Protein 2QRU (pdb70)

Foldseek 3Di:
DQDFDKDAFPVGKIKTKHAAPDPPAEAEEEEEDQLQAAFLVLQDPLNCCLQRVLRYIYISIWFWGWLQPAQVRRLVVVLVVVVRCCVPPNVLGAYEYEYAACGQLNLSSQLVCVVVVRAHQEYEAQNYFFADLCLVDQFCDDPDADDPVQCVPPDRHHIDRHHHVRSRNSVVVNCSVVVNSCVRNVADPVSPRVVSGDDLVSLCPHHEYEFEFECPERPHHCVRSVCNQPSNPPGHYDYFYDDYGRCSVPCVPPSNVVVSVVVSVVSNVD

B-factor: mean 30.62, std 8.71, range [18.29, 69.08]

InterPro domains:
  IPR013094 Alpha/beta hydrolase fold-3 [PF07859] (28-163)
  IPR029058 Alpha/Beta hydrolase fold [G3DSA:3.40.50.1820] (1-272)
  IPR029058 Alpha/Beta hydrolase fold [SSF53474] (14-269)
  IPR050300 GDXG lipolytic enzyme [PTHR48081] (24-229)

CATH classification: 3.40.50.1820

Nearest PDB structures (foldseek):
  2qru-assembly1_A  TM=1.004E+00  e=3.811E-63  Enterococcus faecalis V583
  3h04-assembly1_A  TM=8.653E-01  e=4.410E-20  Staphylococcus aureus subsp. aureus Mu50
  3v9a-assembly1_A  TM=7.383E-01  e=6.924E-12  uncultured bacterium
  3h1a-assembly1_A  TM=6.951E-01  e=3.654E-11  uncultured bacterium
  8ckp-assembly1_H  TM=5.718E-01  e=1.018E-08  Haloferax mediterranei

Secondary structure (DSSP, 8-state):
--S-EEEE-TTS-EEEEE--SSSS-EEEEEE--------GGG--HHHHHHHHTTTEEEEEE----TTTS-HHHHHHHHHHHHHHHIIIIITT--EEEEEETHHHH--HHHHHHHHTT---S-EEEES--S-SGGGGS---S-SSPPPSGGGTTS--SS--S--TT-TTHHHHHHHHHTT-HHHHHT--TTS--GGG---HHHHHTSPPEEEEEETT-SSS-THHHHHHHHHSTT-EEEEE-S--S-GGGGTTSHHHHHHHHHHHHHHHT-

Solvent-accessible surface area: 12214 Å² total

Structure (mmCIF, N/CA/C/O backbone):
data_2QRU
#
_entry.id   2QRU
#
_cell.length_a   99.352
_cell.length_b   50.413
_cell.length_c   64.683
_cell.angle_alpha   90.000
_cell.angle_beta   110.270
_cell.angle_gamma   90.000
#
_symmetry.space_group_name_H-M   'C 1 2 1'
#
loop_
_entity.id
_entity.type
_entity.pdbx_description
1 polymer 'Uncharacterized protein'
2 non-polymer 'PHOSPHATE ION'
3 non-polymer 1,2-ETHANEDIOL
4 water water
#
loop_
_atom_site.group_PDB
_atom_site.id
_atom_site.type_symbol
_atom_site.label_atom_id
_atom_site.label_alt_id
_atom_site.label_comp_id
_atom_site.label_asym_id
_atom_site.label_entity_id
_atom_site.label_seq_id
_atom_site.pdbx_PDB_ins_code
_atom_site.Cartn_x
_atom_site.Cartn_y
_atom_site.Cartn_z
_atom_site.occupancy
_atom_site.B_iso_or_equiv
_atom_site.auth_seq_id
_atom_site.auth_comp_id
_atom_site.auth_asym_id
_atom_site.auth_atom_id
_atom_site.pdbx_PDB_model_num
ATOM 1 N N . ALA A 1 3 ? 9.941 -5.552 17.779 1.00 40.02 1 ALA A N 1
ATOM 2 C CA . ALA A 1 3 ? 9.167 -5.583 16.491 1.00 39.96 1 ALA A CA 1
ATOM 3 C C . ALA A 1 3 ? 9.289 -4.267 15.710 1.00 39.68 1 ALA A C 1
ATOM 4 O O . ALA A 1 3 ? 9.224 -3.179 16.299 1.00 40.40 1 ALA A O 1
ATOM 6 N N . HIS A 1 4 ? 9.473 -4.365 14.394 1.00 37.89 2 HIS A N 1
ATOM 7 C CA . HIS A 1 4 ? 9.662 -3.183 13.543 1.00 36.54 2 HIS A CA 1
ATOM 8 C C . HIS A 1 4 ? 8.310 -2.645 13.090 1.00 35.16 2 HIS A C 1
ATOM 9 O O . HIS A 1 4 ? 7.922 -2.795 11.914 1.00 35.56 2 HIS A O 1
ATOM 16 N N . LEU A 1 5 ? 7.576 -2.071 14.037 1.00 32.21 3 LEU A N 1
ATOM 17 C CA . LEU A 1 5 ? 6.336 -1.384 13.738 1.00 30.32 3 LEU A CA 1
ATOM 18 C C . LEU A 1 5 ? 6.431 0.037 14.279 1.00 28.94 3 LEU A C 1
ATOM 19 O O . LEU A 1 5 ? 7.057 0.271 15.315 1.00 28.04 3 LEU A O 1
ATOM 24 N N . LYS A 1 6 ? 5.806 0.965 13.562 1.00 27.56 4 LYS A N 1
ATOM 25 C CA . LYS A 1 6 ? 5.670 2.358 14.007 1.00 26.80 4 LYS A CA 1
ATOM 26 C C . LYS A 1 6 ? 5.049 2.314 15.405 1.00 25.87 4 LYS A C 1
ATOM 27 O O . LYS A 1 6 ? 4.081 1.570 15.651 1.00 25.32 4 LYS A O 1
ATOM 33 N N . ASN A 1 7 ? 5.625 3.065 16.332 1.00 25.82 5 ASN A N 1
ATOM 34 C CA . ASN A 1 7 ? 5.156 3.034 17.714 1.00 25.34 5 ASN A CA 1
ATOM 35 C C . ASN A 1 7 ? 5.602 4.275 18.457 1.00 25.33 5 ASN A C 1
ATOM 36 O O . ASN A 1 7 ? 6.625 4.875 18.107 1.00 24.36 5 ASN A O 1
ATOM 41 N N . ASN A 1 8 ? 4.827 4.640 19.477 1.00 25.50 6 ASN A N 1
ATOM 42 C CA . ASN A 1 8 ? 5.130 5.811 20.300 1.00 25.99 6 ASN A CA 1
ATOM 43 C C . ASN A 1 8 ? 5.719 5.352 21.620 1.00 26.53 6 ASN A C 1
ATOM 44 O O . ASN A 1 8 ? 5.282 4.335 22.201 1.00 26.78 6 ASN A O 1
ATOM 49 N N . GLN A 1 9 ? 6.672 6.129 22.119 1.00 26.84 7 GLN A N 1
ATOM 50 C CA . GLN A 1 9 ? 7.287 5.885 23.415 1.00 27.08 7 GLN A CA 1
ATOM 51 C C . GLN A 1 9 ? 7.305 7.212 24.185 1.00 26.79 7 GLN A C 1
ATOM 52 O O . GLN A 1 9 ? 7.504 8.270 23.596 1.00 25.79 7 GLN A O 1
ATOM 58 N N . THR A 1 10 ? 7.093 7.145 25.493 1.00 26.25 8 THR A N 1
ATOM 59 C CA . THR A 1 10 ? 7.214 8.348 26.323 1.00 26.63 8 THR A CA 1
ATOM 60 C C . THR A 1 10 ? 8.500 8.281 27.126 1.00 26.04 8 THR A C 1
ATOM 61 O O . THR A 1 10 ? 8.795 7.266 27.782 1.00 26.31 8 THR A O 1
ATOM 65 N N . LEU A 1 11 ? 9.225 9.392 27.118 1.00 25.59 9 LEU A N 1
ATOM 66 C CA . LEU A 1 11 ? 10.481 9.505 27.815 1.00 25.45 9 LEU A CA 1
ATOM 67 C C . LEU A 1 11 ? 10.217 10.047 29.223 1.00 26.75 9 LEU A C 1
ATOM 68 O O . LEU A 1 11 ? 9.135 10.583 29.499 1.00 26.79 9 LEU A O 1
ATOM 73 N N . ALA A 1 12 ? 11.218 9.914 30.086 1.00 27.09 10 ALA A N 1
ATOM 74 C CA . ALA A 1 12 ? 11.113 10.274 31.509 1.00 27.84 10 ALA A CA 1
ATOM 75 C C . ALA A 1 12 ? 10.539 11.665 31.817 1.00 28.20 10 ALA A C 1
ATOM 76 O O . ALA A 1 12 ? 9.857 11.845 32.827 1.00 28.60 10 ALA A O 1
ATOM 78 N N . ASN A 1 13 ? 10.826 12.647 30.965 1.00 27.64 11 ASN A N 1
ATOM 79 C CA . ASN A 1 13 ? 10.389 14.024 31.209 1.00 27.44 11 ASN A CA 1
ATOM 80 C C . ASN A 1 13 ? 9.000 14.334 30.636 1.00 27.59 11 ASN A C 1
ATOM 81 O O . ASN A 1 13 ? 8.534 15.473 30.725 1.00 28.50 11 ASN A O 1
ATOM 86 N N . GLY A 1 14 ? 8.337 13.320 30.070 1.00 28.46 12 GLY A N 1
ATOM 87 C CA . GLY A 1 14 ? 6.993 13.505 29.519 1.00 28.49 12 GLY A CA 1
ATOM 88 C C . GLY A 1 14 ? 6.921 13.703 28.012 1.00 29.01 12 GLY A C 1
ATOM 89 O O . GLY A 1 14 ? 5.829 13.609 27.431 1.00 29.77 12 GLY A O 1
ATOM 90 N N . ALA A 1 15 ? 8.065 13.979 27.371 1.00 27.29 13 ALA A N 1
ATOM 91 C CA . ALA A 1 15 ? 8.128 14.030 25.921 1.00 26.98 13 ALA A CA 1
ATOM 92 C C . ALA A 1 15 ? 7.848 12.658 25.320 1.00 26.24 13 ALA A C 1
ATOM 93 O O . ALA A 1 15 ? 8.291 11.645 25.847 1.00 26.88 13 ALA A O 1
ATOM 95 N N . THR A 1 16 ? 7.123 12.644 24.214 1.00 25.84 14 THR A N 1
ATOM 96 C CA . THR A 1 16 ? 6.933 11.402 23.488 1.00 25.20 14 THR A CA 1
ATOM 97 C C . THR A 1 16 ? 7.625 11.500 22.135 1.00 25.27 14 THR A C 1
ATOM 98 O O . THR A 1 16 ? 7.861 12.597 21.613 1.00 24.68 14 THR A O 1
ATOM 102 N N . VAL A 1 17 ? 7.936 10.328 21.590 1.00 24.50 15 VAL A N 1
ATOM 103 C CA . VAL A 1 17 ? 8.588 10.190 20.290 1.00 24.29 15 VAL A CA 1
ATOM 104 C C . VAL A 1 17 ? 7.791 9.149 19.502 1.00 23.92 15 VAL A C 1
ATOM 105 O O . VAL A 1 17 ? 7.343 8.147 20.080 1.00 24.00 15 VAL A O 1
ATOM 109 N N . THR A 1 18 ? 7.556 9.423 18.219 1.00 24.16 16 THR A N 1
ATOM 110 C CA . THR A 1 18 ? 6.992 8.429 17.296 1.00 24.47 16 THR A CA 1
ATOM 111 C C . THR A 1 18 ? 8.170 7.815 16.539 1.00 24.93 16 THR A C 1
ATOM 112 O O . THR A 1 18 ? 8.960 8.544 15.910 1.00 24.78 16 THR A O 1
ATOM 116 N N . ILE A 1 19 ? 8.305 6.495 16.667 1.00 24.37 17 ILE A N 1
ATOM 117 C CA . ILE A 1 19 ? 9.429 5.741 16.074 1.00 25.20 17 ILE A CA 1
ATOM 118 C C . ILE A 1 19 ? 8.964 5.042 14.793 1.00 25.17 17 ILE A C 1
ATOM 119 O O . ILE A 1 19 ? 7.943 4.344 14.792 1.00 24.17 17 ILE A O 1
ATOM 124 N N . TYR A 1 20 ? 9.703 5.235 13.701 1.00 25.04 18 TYR A N 1
ATOM 125 C CA . TYR A 1 20 ? 9.431 4.527 12.455 1.00 25.87 18 TYR A CA 1
ATOM 126 C C . TYR A 1 20 ? 10.676 3.694 12.134 1.00 26.28 18 TYR A C 1
ATOM 127 O O . TYR A 1 20 ? 11.634 4.207 11.576 1.00 25.46 18 TYR A O 1
ATOM 136 N N . PRO A 1 21 ? 10.692 2.408 12.531 1.00 27.79 19 PRO A N 1
ATOM 137 C CA . PRO A 1 21 ? 11.875 1.565 12.322 1.00 28.90 19 PRO A CA 1
ATOM 138 C C . PRO A 1 21 ? 12.189 1.245 10.847 1.00 30.14 19 PRO A C 1
ATOM 139 O O . PRO A 1 21 ? 11.297 1.219 9.990 1.00 29.34 19 PRO A O 1
ATOM 143 N N . THR A 1 22 ? 13.466 1.012 10.571 1.00 31.51 20 THR A N 1
ATOM 144 C CA . THR A 1 22 ? 13.872 0.441 9.283 1.00 34.05 20 THR A CA 1
ATOM 145 C C . THR A 1 22 ? 13.623 -1.073 9.303 1.00 35.69 20 THR A C 1
ATOM 146 O O . THR A 1 22 ? 13.232 -1.630 10.339 1.00 36.06 20 THR A O 1
ATOM 150 N N . THR A 1 23 ? 13.855 -1.733 8.167 1.00 37.74 21 THR A N 1
ATOM 151 C CA . THR A 1 23 ? 13.603 -3.177 8.039 1.00 40.09 21 THR A CA 1
ATOM 152 C C . THR A 1 23 ? 14.707 -4.027 8.674 1.00 41.32 21 THR A C 1
ATOM 153 O O . THR A 1 23 ? 14.514 -5.221 8.948 1.00 42.04 21 THR A O 1
ATOM 157 N N . THR A 1 24 ? 15.861 -3.406 8.901 1.00 43.06 22 THR A N 1
ATOM 158 C CA . THR A 1 24 ? 17.072 -4.116 9.310 1.00 44.77 22 THR A CA 1
ATOM 159 C C . THR A 1 24 ? 17.671 -3.597 10.615 1.00 45.39 22 THR A C 1
ATOM 160 O O . THR A 1 24 ? 17.407 -2.462 11.026 1.00 45.74 22 THR A O 1
ATOM 164 N N . GLU A 1 25 ? 18.471 -4.455 11.252 1.00 45.96 23 GLU A N 1
ATOM 165 C CA . GLU A 1 25 ? 19.362 -4.078 12.356 1.00 46.73 23 GLU A CA 1
ATOM 166 C C . GLU A 1 25 ? 20.799 -4.570 12.044 1.00 46.61 23 GLU A C 1
ATOM 167 O O . GLU A 1 25 ? 20.966 -5.628 11.418 1.00 46.82 23 GLU A O 1
ATOM 173 N N . PRO A 1 26 ? 21.840 -3.809 12.460 1.00 46.30 24 PRO A N 1
ATOM 174 C CA . PRO A 1 26 ? 21.810 -2.507 13.153 1.00 45.63 24 PRO A CA 1
ATOM 175 C C . PRO A 1 26 ? 21.191 -1.381 12.317 1.00 44.57 24 PRO A C 1
ATOM 176 O O . PRO A 1 26 ? 21.093 -1.476 11.087 1.00 45.04 24 PRO A O 1
ATOM 180 N N . THR A 1 27 ? 20.796 -0.311 12.989 1.00 42.76 25 THR A N 1
ATOM 181 C CA . THR A 1 27 ? 20.202 0.811 12.296 1.00 40.54 25 THR A CA 1
ATOM 182 C C . THR A 1 27 ? 20.922 2.106 12.683 1.00 38.61 25 THR A C 1
ATOM 183 O O . THR A 1 27 ? 21.655 2.152 13.674 1.00 39.09 25 THR A O 1
ATOM 187 N N . ASN A 1 28 ? 20.752 3.123 11.851 1.00 35.56 26 ASN A N 1
ATOM 188 C CA . ASN A 1 28 ? 21.159 4.493 12.155 1.00 32.53 26 ASN A CA 1
ATOM 189 C C . ASN A 1 28 ? 19.869 5.258 12.432 1.00 29.43 26 ASN A C 1
ATOM 190 O O . ASN A 1 28 ? 18.798 4.718 12.222 1.00 28.36 26 ASN A O 1
ATOM 195 N N . TYR A 1 29 ? 19.955 6.507 12.901 1.00 26.83 27 TYR A N 1
ATOM 196 C CA . TYR A 1 29 ? 18.755 7.230 13.283 1.00 25.46 27 TYR A CA 1
ATOM 197 C C . TYR A 1 29 ? 18.720 8.636 12.709 1.00 25.17 27 TYR A C 1
ATOM 198 O O . TYR A 1 29 ? 19.768 9.240 12.483 1.00 24.88 27 TYR A O 1
ATOM 207 N N . VAL A 1 30 ? 17.515 9.147 12.509 1.00 23.84 28 VAL A N 1
ATOM 208 C CA . VAL A 1 30 ? 17.322 10.590 12.276 1.00 24.61 28 VAL A CA 1
ATOM 209 C C . VAL A 1 30 ? 16.257 11.092 13.203 1.00 24.05 28 VAL A C 1
ATOM 210 O O . VAL A 1 30 ? 15.159 10.499 13.269 1.00 24.04 28 VAL A O 1
ATOM 214 N N . VAL A 1 31 ? 16.574 12.177 13.914 1.00 23.14 29 VAL A N 1
ATOM 215 C CA . VAL A 1 31 ? 15.587 12.774 14.820 1.00 24.17 29 VAL A CA 1
ATOM 216 C C . VAL A 1 31 ? 14.902 13.896 14.048 1.00 24.98 29 VAL A C 1
ATOM 217 O O . VAL A 1 31 ? 15.581 14.793 13.525 1.00 25.76 29 VAL A O 1
ATOM 221 N N . TYR A 1 32 ? 13.570 13.833 13.952 1.00 23.45 30 TYR A N 1
ATOM 222 C CA . TYR A 1 32 ? 12.803 14.805 13.194 1.00 24.20 30 TYR A CA 1
ATOM 223 C C . TYR A 1 32 ? 12.095 15.793 14.132 1.00 24.27 30 TYR A C 1
ATOM 224 O O . TYR A 1 32 ? 11.362 15.361 15.044 1.00 24.27 30 TYR A O 1
ATOM 233 N N . LEU A 1 33 ? 12.289 17.088 13.869 1.00 24.56 31 LEU A N 1
ATOM 234 C CA . LEU A 1 33 ? 11.657 18.191 14.636 1.00 24.65 31 LEU A CA 1
ATOM 235 C C . LEU A 1 33 ? 10.643 18.934 13.776 1.00 24.13 31 LEU A C 1
ATOM 236 O O . LEU A 1 33 ? 11.017 19.572 12.765 1.00 24.56 31 LEU A O 1
ATOM 241 N N . HIS A 1 34 ? 9.383 18.901 14.207 1.00 24.34 32 HIS A N 1
ATOM 242 C CA . HIS A 1 34 ? 8.252 19.357 13.388 1.00 24.89 32 HIS A CA 1
ATOM 243 C C . HIS A 1 34 ? 8.152 20.903 13.264 1.00 24.80 32 HIS A C 1
ATOM 244 O O . HIS A 1 34 ? 8.903 21.649 13.909 1.00 25.53 32 HIS A O 1
ATOM 251 N N . GLY A 1 35 ? 7.227 21.373 12.421 1.00 25.03 33 GLY A N 1
ATOM 252 C CA . GLY A 1 35 ? 7.012 22.804 12.215 1.00 24.86 33 GLY A CA 1
ATOM 253 C C . GLY A 1 35 ? 5.936 23.379 13.138 1.00 26.27 33 GLY A C 1
ATOM 254 O O . GLY A 1 35 ? 5.403 22.662 14.001 1.00 27.32 33 GLY A O 1
ATOM 255 N N . GLY A 1 36 ? 5.601 24.657 12.928 1.00 25.27 34 GLY A N 1
ATOM 256 C CA . GLY A 1 36 ? 4.518 25.305 13.662 1.00 24.14 34 GLY A CA 1
ATOM 257 C C . GLY A 1 36 ? 4.936 26.522 14.476 1.00 24.36 34 GLY A C 1
ATOM 258 O O . GLY A 1 36 ? 4.224 26.906 15.417 1.00 24.98 34 GLY A O 1
ATOM 259 N N . GLY A 1 37 ? 6.071 27.131 14.130 1.00 24.14 35 GLY A N 1
ATOM 260 C CA . GLY A 1 37 ? 6.459 28.403 14.772 1.00 23.87 35 GLY A CA 1
ATOM 261 C C . GLY A 1 37 ? 6.778 28.364 16.264 1.00 24.20 35 GLY A C 1
ATOM 262 O O . GLY A 1 37 ? 6.838 29.418 16.900 1.00 24.59 35 GLY A O 1
ATOM 271 N N . ILE A 1 39 ? 4.795 27.483 18.367 1.00 24.58 37 ILE A N 1
ATOM 272 C CA . ILE A 1 39 ? 3.507 27.764 19.017 1.00 24.42 37 ILE A CA 1
ATOM 273 C C . ILE A 1 39 ? 2.448 26.673 18.765 1.00 24.63 37 ILE A C 1
ATOM 274 O O . ILE A 1 39 ? 1.590 26.413 19.634 1.00 24.85 37 ILE A O 1
ATOM 279 N N . TYR A 1 40 ? 2.455 26.063 17.575 1.00 24.30 38 TYR A N 1
ATOM 280 C CA . TYR A 1 40 ? 1.508 24.991 17.283 1.00 25.18 38 TYR A CA 1
ATOM 281 C C . TYR A 1 40 ? 2.193 23.781 16.637 1.00 25.23 38 TYR A C 1
ATOM 282 O O . TYR A 1 40 ? 3.398 23.784 16.434 1.00 23.86 38 TYR A O 1
ATOM 291 N N . GLY A 1 41 ? 1.409 22.739 16.371 1.00 25.59 39 GLY A N 1
ATOM 292 C CA . GLY A 1 41 ? 1.880 21.644 15.521 1.00 25.53 39 GLY A CA 1
ATOM 293 C C . GLY A 1 41 ? 2.259 20.390 16.273 1.00 25.65 39 GLY A C 1
ATOM 294 O O . GLY A 1 41 ? 2.101 20.306 17.503 1.00 25.39 39 GLY A O 1
ATOM 295 N N . THR A 1 42 ? 2.791 19.420 15.525 1.00 24.35 40 THR A N 1
ATOM 296 C CA . THR A 1 42 ? 2.874 18.067 16.001 1.00 24.76 40 THR 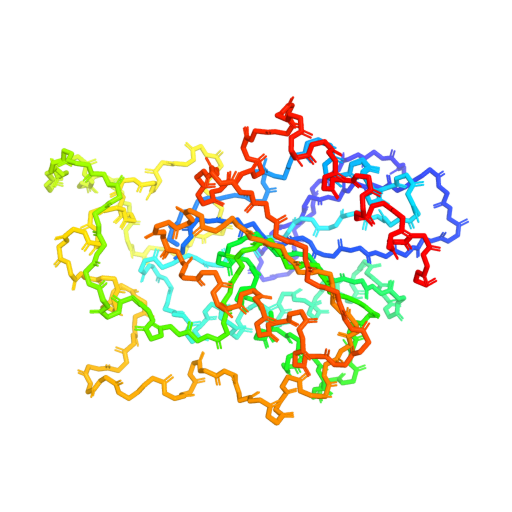A CA 1
ATOM 297 C C . THR A 1 42 ? 3.933 17.283 15.241 1.00 24.42 40 THR A C 1
ATOM 298 O O . THR A 1 42 ? 4.108 17.485 14.040 1.00 25.01 40 THR A O 1
ATOM 302 N N . LYS A 1 43 ? 4.644 16.415 15.959 1.00 25.58 41 LYS A N 1
ATOM 303 C CA . LYS A 1 43 ? 5.528 15.387 15.365 1.00 25.41 41 LYS A CA 1
ATOM 304 C C . LYS A 1 43 ? 4.814 14.587 14.285 1.00 26.09 41 LYS A C 1
ATOM 305 O O . LYS A 1 43 ? 5.449 14.028 13.396 1.00 25.54 41 LYS A O 1
ATOM 311 N N . SER A 1 44 ? 3.484 14.502 14.390 1.00 25.11 42 SER A N 1
ATOM 312 C CA . SER A 1 44 ? 2.651 13.860 13.374 1.00 26.05 42 SER A CA 1
ATOM 313 C C . SER A 1 44 ? 2.571 14.577 12.010 1.00 26.03 42 SER A C 1
ATOM 314 O O . SER A 1 44 ? 1.983 14.019 11.088 1.00 27.00 42 SER A O 1
ATOM 317 N N . ASP A 1 45 ? 3.164 15.778 11.862 1.00 25.24 43 ASP A N 1
ATOM 318 C CA . ASP A 1 45 ? 3.127 16.483 10.567 1.00 25.29 43 ASP A CA 1
ATOM 319 C C . ASP A 1 45 ? 4.114 15.884 9.567 1.00 25.56 43 ASP A C 1
ATOM 320 O O . ASP A 1 45 ? 4.165 16.312 8.418 1.00 26.16 43 ASP A O 1
ATOM 325 N N . LEU A 1 46 ? 4.900 14.905 10.014 1.00 25.96 44 LEU A N 1
ATOM 326 C CA . LEU A 1 46 ? 5.971 14.344 9.178 1.00 25.30 44 LEU A CA 1
ATOM 327 C C . LEU A 1 46 ? 5.349 13.697 7.936 1.00 25.78 44 LEU A C 1
ATOM 328 O O . LEU A 1 46 ? 4.551 12.748 8.053 1.00 25.48 44 LEU A O 1
ATOM 333 N N . PRO A 1 47 ? 5.651 14.238 6.736 1.00 25.90 45 PRO A N 1
ATOM 334 C CA . PRO A 1 47 ? 5.095 13.609 5.532 1.00 25.44 45 PRO A CA 1
ATOM 335 C C . PRO A 1 47 ? 5.585 12.174 5.302 1.00 25.35 45 PRO A C 1
ATOM 336 O O . PRO A 1 47 ? 6.776 11.872 5.535 1.00 25.22 45 PRO A O 1
ATOM 340 N N . GLU A 1 48 ? 4.651 11.331 4.841 1.00 25.46 46 GLU A N 1
ATOM 341 C CA . GLU A 1 48 ? 4.941 9.941 4.524 1.00 25.43 46 GLU A CA 1
ATOM 342 C C . GLU A 1 48 ? 6.192 9.859 3.626 1.00 25.41 46 GLU A C 1
ATOM 343 O O . GLU A 1 48 ? 7.078 9.004 3.831 1.00 25.51 46 GLU A O 1
ATOM 349 N N . GLU A 1 49 ? 6.272 10.750 2.641 1.00 25.10 47 GLU A N 1
ATOM 350 C CA . GLU A 1 49 ? 7.335 10.685 1.636 1.00 25.54 47 GLU A CA 1
ATOM 351 C C . GLU A 1 49 ? 8.694 11.001 2.247 1.00 25.00 47 GLU A C 1
ATOM 352 O O . GLU A 1 49 ? 9.729 10.411 1.838 1.00 26.14 47 GLU A O 1
ATOM 358 N N . LEU A 1 50 ? 8.705 11.938 3.203 1.00 24.77 48 LEU A N 1
ATOM 359 C CA . LEU A 1 50 ? 9.961 12.299 3.855 1.00 25.11 48 LEU A CA 1
ATOM 360 C C . LEU A 1 50 ? 10.379 11.186 4.813 1.00 26.47 48 LEU A C 1
ATOM 361 O O . LEU A 1 50 ? 11.557 10.788 4.869 1.00 25.56 48 LEU A O 1
ATOM 366 N N . LYS A 1 51 ? 9.407 10.657 5.560 1.00 25.97 49 LYS A N 1
ATOM 367 C CA . LYS A 1 51 ? 9.675 9.505 6.423 1.00 26.14 49 LYS A CA 1
ATOM 368 C C . LYS A 1 51 ? 10.309 8.360 5.591 1.00 26.09 49 LYS A C 1
ATOM 369 O O . LYS A 1 51 ? 11.326 7.772 5.983 1.00 26.49 49 LYS A O 1
ATOM 375 N N A GLU A 1 52 ? 9.759 8.101 4.413 0.50 25.69 50 GLU A N 1
ATOM 376 N N B GLU A 1 52 ? 9.643 8.002 4.496 0.50 25.82 50 GLU A N 1
ATOM 377 C CA A GLU A 1 52 ? 10.286 7.026 3.567 0.50 25.98 50 GLU A CA 1
ATOM 378 C CA B GLU A 1 52 ? 10.017 6.831 3.702 0.50 26.01 50 GLU A CA 1
ATOM 379 C C A GLU A 1 52 ? 11.689 7.319 3.032 0.50 25.92 50 GLU A C 1
ATOM 380 C C B GLU A 1 52 ? 11.408 7.032 3.142 0.50 25.98 50 GLU A C 1
ATOM 381 O O A GLU A 1 52 ? 12.539 6.414 2.957 0.50 25.70 50 GLU A O 1
ATOM 382 O O B GLU A 1 52 ? 12.204 6.094 2.984 0.50 26.80 50 GLU A O 1
ATOM 393 N N A LEU A 1 53 ? 11.963 8.581 2.701 0.60 25.70 51 LEU A N 1
ATOM 394 N N B LEU A 1 53 ? 11.707 8.291 2.832 0.40 25.57 51 LEU A N 1
ATOM 395 C CA A LEU A 1 53 ? 13.298 8.925 2.246 0.60 25.91 51 LEU A CA 1
ATOM 396 C CA B LEU A 1 53 ? 13.018 8.646 2.302 0.40 25.35 51 LEU A CA 1
ATOM 397 C C A LEU A 1 53 ? 14.327 8.525 3.319 0.60 25.48 51 LEU A C 1
ATOM 398 C C B LEU A 1 53 ? 14.119 8.278 3.316 0.40 24.93 51 LEU A C 1
ATOM 399 O O A LEU A 1 53 ? 15.430 8.056 3.013 0.60 26.26 51 LEU A O 1
ATOM 400 O O B LEU A 1 53 ? 15.079 7.602 2.952 0.40 24.88 51 LEU A O 1
ATOM 409 N N . PHE A 1 54 ? 13.961 8.673 4.586 1.00 24.00 52 PHE A N 1
ATOM 410 C CA . PHE A 1 54 ? 14.896 8.286 5.641 1.00 23.64 52 PHE A CA 1
ATOM 411 C C . PHE A 1 54 ? 14.931 6.771 5.869 1.00 23.38 52 PHE A C 1
ATOM 412 O O . PHE A 1 54 ? 16.010 6.178 5.869 1.00 23.41 52 PHE A O 1
ATOM 420 N N . THR A 1 55 ? 13.766 6.139 6.042 1.00 23.72 53 THR A N 1
ATOM 421 C CA . THR A 1 55 ? 13.787 4.721 6.389 1.00 23.74 53 THR A CA 1
ATOM 422 C C . THR A 1 55 ? 14.329 3.866 5.241 1.00 24.49 53 THR A C 1
ATOM 423 O O . THR A 1 55 ? 15.029 2.875 5.488 1.00 24.65 53 THR A O 1
ATOM 427 N N . SER A 1 56 ? 13.999 4.222 3.992 1.00 24.15 54 SER A N 1
ATOM 428 C CA . SER A 1 56 ? 14.502 3.470 2.831 1.00 25.25 54 SER A CA 1
ATOM 429 C C . SER A 1 56 ? 16.031 3.558 2.683 1.00 25.30 54 SER A C 1
ATOM 430 O O . SER A 1 56 ? 16.644 2.727 1.987 1.00 25.69 54 SER A O 1
ATOM 433 N N . ASN A 1 57 ? 16.620 4.579 3.311 1.00 25.00 55 ASN A N 1
ATOM 434 C CA . ASN A 1 57 ? 18.065 4.800 3.323 1.00 24.87 55 ASN A CA 1
ATOM 435 C C . ASN A 1 57 ? 18.735 4.328 4.611 1.00 25.87 55 ASN A C 1
ATOM 436 O O . ASN A 1 57 ? 19.911 4.612 4.868 1.00 25.30 55 ASN A O 1
ATOM 441 N N . GLY A 1 58 ? 17.978 3.577 5.414 1.00 25.25 56 GLY A N 1
ATOM 442 C CA . GLY A 1 58 ? 18.559 2.921 6.589 1.00 26.51 56 GLY A CA 1
ATOM 443 C C . GLY A 1 58 ? 18.543 3.741 7.860 1.00 26.03 56 GLY A C 1
ATOM 444 O O . GLY A 1 58 ? 19.253 3.411 8.806 1.00 26.57 56 GLY A O 1
ATOM 445 N N . TYR A 1 59 ? 17.716 4.786 7.905 1.00 25.09 57 TYR A N 1
ATOM 446 C CA . TYR A 1 59 ? 17.564 5.596 9.115 1.00 25.15 57 TYR A CA 1
ATOM 447 C C . TYR A 1 59 ? 16.195 5.373 9.755 1.00 25.25 57 TYR A C 1
ATOM 448 O O . TYR A 1 59 ? 15.170 5.667 9.157 1.00 25.70 57 TYR A O 1
ATOM 457 N N . THR A 1 60 ? 16.205 4.861 10.974 1.00 24.02 58 THR A N 1
ATOM 458 C CA . THR A 1 60 ? 15.021 4.837 11.820 1.00 23.76 58 THR A CA 1
ATOM 459 C C . THR A 1 60 ? 14.682 6.289 12.185 1.00 23.18 58 THR A C 1
ATOM 460 O O . THR A 1 60 ? 15.534 7.030 12.676 1.00 24.07 58 THR A O 1
ATOM 464 N N . VAL A 1 61 ? 13.429 6.688 11.946 1.00 23.27 59 VAL A N 1
ATOM 465 C CA . VAL A 1 61 ? 13.025 8.070 12.210 1.00 22.99 59 VAL A CA 1
ATOM 466 C C . 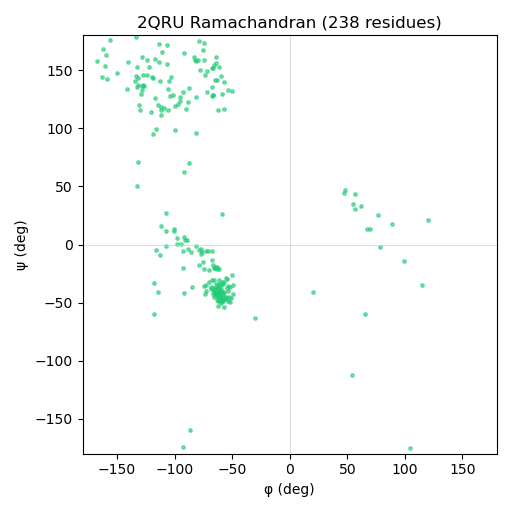VAL A 1 61 ? 12.446 8.183 13.616 1.00 23.92 59 VAL A C 1
ATOM 467 O O . VAL A 1 61 ? 11.588 7.389 14.014 1.00 23.18 59 VAL A O 1
ATOM 471 N N . LEU A 1 62 ? 12.937 9.179 14.345 1.00 24.23 60 LEU A N 1
ATOM 472 C CA . LEU A 1 62 ? 12.453 9.469 15.703 1.00 24.53 60 LEU A CA 1
ATOM 473 C C . LEU A 1 62 ? 11.822 10.860 15.651 1.00 24.77 60 LEU A C 1
ATOM 474 O O . LEU A 1 62 ? 12.535 11.856 15.661 1.00 25.02 60 LEU A O 1
ATOM 479 N N . ALA A 1 63 ? 10.494 10.916 15.546 1.00 24.55 61 ALA A N 1
ATOM 480 C CA . ALA A 1 63 ? 9.786 12.186 15.419 1.00 24.62 61 ALA A CA 1
ATOM 481 C C . ALA A 1 63 ? 9.444 12.662 16.827 1.00 25.38 61 ALA A C 1
ATOM 482 O O . ALA A 1 63 ? 8.702 11.986 17.537 1.00 24.98 61 ALA A O 1
ATOM 484 N N . LEU A 1 64 ? 9.994 13.803 17.234 1.00 24.80 62 LEU A N 1
ATOM 485 C CA . LEU A 1 64 ? 10.083 14.119 18.667 1.00 24.54 62 LEU A CA 1
ATOM 486 C C . LEU A 1 64 ? 9.205 15.304 19.107 1.00 24.82 62 LEU A C 1
ATOM 487 O O . LEU A 1 64 ? 9.106 16.315 18.398 1.00 24.59 62 LEU A O 1
ATOM 492 N N . ASP A 1 65 ? 8.593 15.185 20.293 1.00 23.47 63 ASP A N 1
ATOM 493 C CA . ASP A 1 65 ? 7.860 16.322 20.864 1.00 24.23 63 ASP A CA 1
ATOM 494 C C . ASP A 1 65 ? 8.816 17.405 21.340 1.00 24.17 63 ASP A C 1
ATOM 495 O O . ASP A 1 65 ? 9.901 17.105 21.848 1.00 24.89 63 ASP A O 1
ATOM 500 N N . TYR A 1 66 ? 8.365 18.658 21.272 1.00 22.97 64 TYR A N 1
ATOM 501 C CA . TYR A 1 66 ? 8.999 19.721 22.034 1.00 23.60 64 TYR A CA 1
ATOM 502 C C . TYR A 1 66 ? 7.948 20.682 22.615 1.00 23.85 64 TYR A C 1
ATOM 503 O O . TYR A 1 66 ? 6.801 20.743 22.133 1.00 24.63 64 TYR A O 1
ATOM 512 N N . LEU A 1 67 ? 8.317 21.386 23.675 1.00 24.40 65 LEU A N 1
ATOM 513 C CA . LEU A 1 67 ? 7.375 22.294 24.333 1.00 24.51 65 LEU A CA 1
ATOM 514 C C . LEU A 1 67 ? 7.016 23.481 23.428 1.00 25.18 65 LEU A C 1
ATOM 515 O O . LEU A 1 67 ? 7.839 23.907 22.578 1.00 24.72 65 LEU A O 1
ATOM 520 N N . LEU A 1 68 ? 5.811 24.029 23.633 1.00 25.25 66 LEU A N 1
ATOM 521 C CA . LEU A 1 68 ? 5.304 25.094 22.777 1.00 25.10 66 LEU A CA 1
ATOM 522 C C . LEU A 1 68 ? 5.047 26.361 23.568 1.00 25.33 66 LEU A C 1
ATOM 523 O O . LEU A 1 68 ? 4.618 26.310 24.727 1.00 24.89 66 LEU A O 1
ATOM 528 N N . ALA A 1 69 ? 5.343 27.477 22.907 1.00 24.88 67 ALA A N 1
ATOM 529 C CA . ALA A 1 69 ? 5.075 28.825 23.406 1.00 25.12 67 ALA A CA 1
ATOM 530 C C . ALA A 1 69 ? 3.615 29.205 23.121 1.00 24.75 67 ALA A C 1
ATOM 531 O O . ALA A 1 69 ? 2.966 28.589 22.254 1.00 24.43 67 ALA A O 1
ATOM 533 N N . PRO A 1 70 ? 3.063 30.195 23.859 1.00 24.31 68 PRO A N 1
ATOM 534 C CA . PRO A 1 70 ? 3.663 30.985 24.948 1.00 24.50 68 PRO A CA 1
ATOM 535 C C . PRO A 1 70 ? 3.745 30.233 26.276 1.00 24.65 68 PRO A C 1
ATOM 536 O O . PRO A 1 70 ? 4.335 30.765 27.233 1.00 25.61 68 PRO A O 1
ATOM 540 N N . ASN A 1 71 ? 3.117 29.044 26.340 1.00 25.16 69 ASN A N 1
ATOM 541 C CA . ASN A 1 71 ? 3.026 28.221 27.564 1.00 25.22 69 ASN A CA 1
ATOM 542 C C . ASN A 1 71 ? 4.410 27.972 28.156 1.00 25.66 69 ASN A C 1
ATOM 543 O O . ASN A 1 71 ? 4.594 28.063 29.373 1.00 25.83 69 ASN A O 1
ATOM 548 N N . THR A 1 72 ? 5.389 27.732 27.277 1.00 25.57 70 THR A N 1
ATOM 549 C CA . THR A 1 72 ? 6.790 27.582 27.647 1.00 25.14 70 THR A CA 1
ATOM 550 C C . THR A 1 72 ? 7.599 28.527 26.748 1.00 25.54 70 THR A C 1
ATOM 551 O O . THR A 1 72 ? 7.359 28.562 25.540 1.00 25.28 70 THR A O 1
ATOM 555 N N . LYS A 1 73 ? 8.516 29.303 27.343 1.00 25.10 71 LYS A N 1
ATOM 556 C CA . LYS A 1 73 ? 9.309 30.318 26.610 1.00 25.22 71 LYS A CA 1
ATOM 557 C C . LYS A 1 73 ? 10.477 29.677 25.863 1.00 25.59 71 LYS A C 1
ATOM 558 O O . LYS A 1 73 ? 10.880 28.567 26.201 1.00 25.72 71 LYS A O 1
ATOM 564 N N . ILE A 1 74 ? 11.012 30.349 24.845 1.00 26.37 72 ILE A N 1
ATOM 565 C CA . ILE A 1 74 ? 11.969 29.679 23.942 1.00 27.41 72 ILE A CA 1
ATOM 566 C C . ILE A 1 74 ? 13.210 29.181 24.679 1.00 26.26 72 ILE A C 1
ATOM 567 O O . ILE A 1 74 ? 13.694 28.078 24.406 1.00 25.56 72 ILE A O 1
ATOM 572 N N . ASP A 1 75 ? 13.732 29.997 25.596 1.00 26.13 73 ASP A N 1
ATOM 573 C CA . ASP A 1 75 ? 14.907 29.593 26.370 1.00 26.41 73 ASP A CA 1
ATOM 574 C C . ASP A 1 75 ? 14.628 28.225 27.011 1.00 26.61 73 ASP A C 1
ATOM 575 O O . ASP A 1 75 ? 15.464 27.340 26.955 1.00 26.81 73 ASP A O 1
ATOM 580 N N . HIS A 1 76 ? 13.436 28.062 27.587 1.00 25.75 74 HIS A N 1
ATOM 581 C CA . HIS A 1 76 ? 13.059 26.826 28.274 1.00 25.65 74 HIS A CA 1
ATOM 582 C C . HIS A 1 76 ? 12.804 25.676 27.270 1.00 25.94 74 HIS A C 1
ATOM 583 O O . HIS A 1 76 ? 13.190 24.523 27.516 1.00 26.21 74 HIS A O 1
ATOM 590 N N . ILE A 1 77 ? 12.162 25.997 26.145 1.00 25.34 75 ILE A N 1
ATOM 591 C CA . ILE A 1 77 ? 11.923 25.022 25.081 1.00 25.52 75 ILE A CA 1
ATOM 592 C C . ILE A 1 77 ? 13.265 24.403 24.659 1.00 24.75 75 ILE A C 1
ATOM 593 O O . ILE A 1 77 ? 13.380 23.178 24.526 1.00 24.99 75 ILE A O 1
ATOM 598 N N . LEU A 1 78 ? 14.276 25.262 24.462 1.00 25.74 76 LEU A N 1
ATOM 599 C CA . LEU A 1 78 ? 15.607 24.819 24.009 1.00 25.21 76 LEU A CA 1
ATOM 600 C C . LEU A 1 78 ? 16.293 23.953 25.074 1.00 24.82 76 LEU A C 1
ATOM 601 O O . LEU A 1 78 ? 16.797 22.886 24.746 1.00 24.89 76 LEU A O 1
ATOM 606 N N . ARG A 1 79 ? 16.262 24.368 26.346 1.00 25.07 77 ARG A N 1
ATOM 607 C CA . ARG A 1 79 ? 16.856 23.585 27.426 1.00 24.73 77 ARG A CA 1
ATOM 608 C C . ARG A 1 79 ? 16.204 22.187 27.502 1.00 24.67 77 ARG A C 1
ATOM 609 O O . ARG A 1 79 ? 16.888 21.162 27.606 1.00 24.15 77 ARG A O 1
ATOM 617 N N . THR A 1 80 ? 14.874 22.175 27.471 1.00 24.24 78 THR A N 1
ATOM 618 C CA . THR A 1 80 ? 14.099 20.919 27.520 1.00 24.01 78 THR A CA 1
ATOM 619 C C . THR A 1 80 ? 14.396 20.023 26.306 1.00 23.47 78 THR A C 1
ATOM 620 O O . THR A 1 80 ? 14.449 18.807 26.429 1.00 24.21 78 THR A O 1
ATOM 624 N N . LEU A 1 81 ? 14.634 20.636 25.142 1.00 23.21 79 LEU A N 1
ATOM 625 C CA . LEU A 1 81 ? 14.943 19.857 23.938 1.00 23.68 79 LEU A CA 1
ATOM 626 C C . LEU A 1 81 ? 16.279 19.110 24.133 1.00 22.77 79 LEU A C 1
ATOM 627 O O . LEU A 1 81 ? 16.395 17.928 23.801 1.00 22.64 79 LEU A O 1
ATOM 632 N N . THR A 1 82 ? 17.263 19.785 24.738 1.00 23.31 80 THR A N 1
ATOM 633 C CA . THR A 1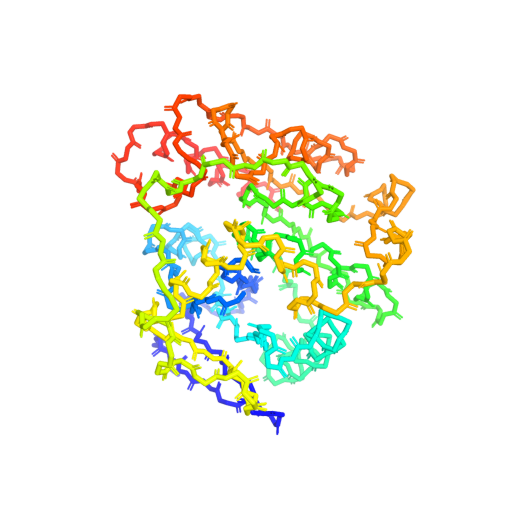 82 ? 18.547 19.145 25.021 1.00 23.85 80 THR A CA 1
ATOM 634 C C . THR A 1 82 ? 18.327 17.980 25.991 1.00 23.13 80 THR A C 1
ATOM 635 O O . THR A 1 82 ? 18.748 16.854 25.712 1.00 23.26 80 THR A O 1
ATOM 639 N N . GLU A 1 83 ? 17.588 18.240 27.063 1.00 23.06 81 GLU A N 1
ATOM 640 C CA . GLU A 1 83 ? 17.222 17.185 28.026 1.00 23.84 81 GLU A CA 1
ATOM 641 C C . GLU A 1 83 ? 16.588 15.994 27.311 1.00 23.34 81 GLU A C 1
ATOM 642 O O . GLU A 1 83 ? 16.941 14.817 27.571 1.00 24.41 81 GLU A O 1
ATOM 648 N N . THR A 1 84 ? 15.612 16.302 26.461 1.00 23.19 82 THR A N 1
ATOM 649 C CA . THR A 1 84 ? 14.838 15.289 25.742 1.00 24.00 82 THR A CA 1
ATOM 650 C C . THR A 1 84 ? 15.744 14.469 24.833 1.00 23.47 82 THR A C 1
ATOM 651 O O . THR A 1 84 ? 15.638 13.222 24.782 1.00 23.79 82 THR A O 1
ATOM 655 N N . PHE A 1 85 ? 16.655 15.156 24.142 1.00 23.15 83 PHE A N 1
ATOM 656 C CA . PHE A 1 85 ? 17.577 14.425 23.280 1.00 23.06 83 PHE A CA 1
ATOM 657 C C . PHE A 1 85 ? 18.449 13.478 24.088 1.00 23.26 83 PHE A C 1
ATOM 658 O O . PHE A 1 85 ? 18.665 12.330 23.692 1.00 22.63 83 PHE A O 1
ATOM 666 N N . GLN A 1 86 ? 18.962 13.971 25.217 1.00 23.47 84 GLN A N 1
ATOM 667 C CA . GLN A 1 86 ? 19.799 13.143 26.067 1.00 23.93 84 GLN A CA 1
ATOM 668 C C . GLN A 1 86 ? 19.067 11.861 26.527 1.00 23.98 84 GLN A C 1
ATOM 669 O O . GLN A 1 86 ? 19.641 10.778 26.464 1.00 25.41 84 GLN A O 1
ATOM 675 N N . LEU A 1 87 ? 17.802 11.989 26.924 1.00 23.14 85 LEU A N 1
ATOM 676 C CA . LEU A 1 87 ? 16.974 10.814 27.286 1.00 24.04 85 LEU A CA 1
ATOM 677 C C . LEU A 1 87 ? 16.752 9.904 26.076 1.00 23.67 85 LEU A C 1
ATOM 678 O O . LEU A 1 87 ? 16.818 8.671 26.187 1.00 24.79 85 LEU A O 1
ATOM 683 N N . LEU A 1 88 ? 16.474 10.512 24.927 1.00 23.85 86 LEU A N 1
ATOM 684 C CA . LEU A 1 88 ? 16.256 9.757 23.676 1.00 23.71 86 LEU A CA 1
ATOM 685 C C . LEU A 1 88 ? 17.508 8.959 23.292 1.00 24.20 86 LEU A C 1
ATOM 686 O O . LEU A 1 88 ? 17.440 7.814 22.803 1.00 24.60 86 LEU A O 1
ATOM 691 N N . ASN A 1 89 ? 18.665 9.571 23.509 1.00 25.31 87 ASN A N 1
ATOM 692 C CA . ASN A 1 89 ? 19.924 8.896 23.286 1.00 26.27 87 ASN A CA 1
ATOM 693 C C . ASN A 1 89 ? 20.142 7.775 24.314 1.00 26.98 87 ASN A C 1
ATOM 694 O O . ASN A 1 89 ? 20.652 6.714 23.960 1.00 27.40 87 ASN A O 1
ATOM 699 N N . GLU A 1 90 ? 19.748 8.017 25.558 1.00 26.80 88 GLU A N 1
ATOM 700 C CA . GLU A 1 90 ? 19.865 6.991 26.613 1.00 28.14 88 GLU A CA 1
ATOM 701 C C . GLU A 1 90 ? 19.119 5.723 26.246 1.00 27.97 88 GLU A C 1
ATOM 702 O O . GLU A 1 90 ? 19.622 4.595 26.430 1.00 28.85 88 GLU A O 1
ATOM 708 N N . GLU A 1 91 ? 17.897 5.919 25.769 1.00 27.73 89 GLU A N 1
ATOM 709 C CA . GLU A 1 91 ? 16.921 4.861 25.651 1.00 27.80 89 GLU A CA 1
ATOM 710 C C . GLU A 1 91 ? 16.962 4.170 24.287 1.00 28.07 89 GLU A C 1
ATOM 711 O O . GLU A 1 91 ? 16.865 2.937 24.195 1.00 27.49 89 GLU A O 1
ATOM 717 N N . ILE A 1 92 ? 17.114 4.974 23.237 1.00 27.07 90 ILE A N 1
ATOM 718 C CA . ILE A 1 92 ? 16.934 4.486 21.862 1.00 27.37 90 ILE A CA 1
ATOM 719 C C . ILE A 1 92 ? 18.201 4.575 21.002 1.00 27.33 90 ILE A C 1
ATOM 720 O O . ILE A 1 92 ? 18.688 3.551 20.503 1.00 27.70 90 ILE A O 1
ATOM 725 N N . ILE A 1 93 ? 18.743 5.788 20.807 1.00 26.74 91 ILE A N 1
ATOM 726 C CA . ILE A 1 93 ? 19.888 5.936 19.907 1.00 26.40 91 ILE A CA 1
ATOM 727 C C . ILE A 1 93 ? 21.111 5.202 20.452 1.00 27.86 91 ILE A C 1
ATOM 728 O O . ILE A 1 93 ? 21.882 4.601 19.690 1.00 28.28 91 ILE A O 1
ATOM 733 N N . GLN A 1 94 ? 21.266 5.244 21.776 1.00 29.43 92 GLN A N 1
ATOM 734 C CA . GLN A 1 94 ? 22.346 4.545 22.492 1.00 30.86 92 GLN A CA 1
ATOM 735 C C . GLN A 1 94 ? 23.727 4.770 21.878 1.00 31.39 92 GLN A C 1
ATOM 736 O O . GLN A 1 94 ? 24.494 3.821 21.674 1.00 31.39 92 GLN A O 1
ATOM 742 N N . ASN A 1 95 ? 24.016 6.040 21.587 1.00 31.47 93 ASN A N 1
ATOM 743 C CA . ASN A 1 95 ? 25.305 6.487 21.048 1.00 32.15 93 ASN A CA 1
ATOM 744 C C . ASN A 1 95 ? 25.624 6.006 19.640 1.00 31.98 93 ASN A C 1
ATOM 745 O O . ASN A 1 95 ? 26.760 6.138 19.197 1.00 33.28 93 ASN A O 1
ATOM 750 N N . GLN A 1 96 ? 24.626 5.472 18.930 1.00 31.20 94 GLN A N 1
ATOM 751 C CA . GLN A 1 96 ? 24.770 5.134 17.506 1.00 30.82 94 GLN A CA 1
ATOM 752 C C . GLN A 1 96 ? 24.726 6.423 16.668 1.00 29.64 94 GLN A C 1
ATOM 753 O O . GLN A 1 96 ? 24.303 7.462 17.167 1.00 30.01 94 GLN A O 1
ATOM 759 N N A SER A 1 97 ? 25.168 6.340 15.415 0.60 29.20 95 SER A N 1
ATOM 760 N N B SER A 1 97 ? 25.137 6.333 15.404 0.40 29.00 95 SER A N 1
ATOM 761 C CA A SER A 1 97 ? 25.144 7.498 14.531 0.60 28.25 95 SER A CA 1
ATOM 762 C CA B SER A 1 97 ? 25.180 7.488 14.507 0.40 27.89 95 SER A CA 1
ATOM 763 C C A SER A 1 97 ? 23.723 8.003 14.361 0.60 27.52 95 SER A C 1
ATOM 764 C C B SER A 1 97 ? 23.778 8.004 14.172 0.40 27.29 95 SER A C 1
ATOM 765 O O A SER A 1 97 ? 22.763 7.228 14.314 0.60 26.78 95 SER A O 1
ATOM 766 O O B SER A 1 97 ? 22.883 7.226 13.826 0.40 26.74 95 SER A O 1
ATOM 771 N N . PHE A 1 98 ? 23.592 9.322 14.265 1.00 26.20 96 PHE A N 1
ATOM 772 C CA . PHE A 1 98 ? 22.284 9.903 14.012 1.00 24.35 96 PHE A CA 1
ATOM 773 C C . PHE A 1 98 ? 22.433 11.206 13.261 1.00 24.55 96 PHE A C 1
ATOM 774 O O . PHE A 1 98 ? 23.459 11.895 13.378 1.00 24.83 96 PHE A O 1
ATOM 782 N N . GLY A 1 99 ? 21.415 11.531 12.480 1.00 22.94 97 GLY A N 1
ATOM 783 C CA . GLY A 1 99 ? 21.291 12.852 11.871 1.00 23.59 97 GLY A CA 1
ATOM 784 C C . GLY A 1 99 ? 20.099 13.579 12.450 1.00 23.93 97 GLY A C 1
ATOM 785 O O . GLY A 1 99 ? 19.299 12.984 13.191 1.00 23.87 97 GLY A O 1
ATOM 786 N N . LEU A 1 100 ? 19.956 14.850 12.106 1.00 23.38 98 LEU A N 1
ATOM 787 C CA . LEU A 1 100 ? 18.774 15.600 12.557 1.00 24.17 98 LEU A CA 1
ATOM 788 C C . LEU A 1 100 ? 18.062 16.125 11.315 1.00 24.41 98 LEU A C 1
ATOM 789 O O . LEU A 1 100 ? 18.697 16.429 10.293 1.00 24.01 98 LEU A O 1
ATOM 794 N N . CYS A 1 101 ? 16.745 16.318 11.417 1.00 24.83 99 CYS A N 1
ATOM 795 C CA . CYS A 1 101 ? 15.996 16.945 10.323 1.00 24.78 99 CYS A CA 1
ATOM 796 C C . CYS A 1 101 ? 14.958 17.869 10.939 1.00 25.14 99 CYS A C 1
ATOM 797 O O . CYS A 1 101 ? 14.272 17.482 11.892 1.00 25.24 99 CYS A O 1
ATOM 800 N N . GLY A 1 102 ? 14.850 19.078 10.415 1.00 24.10 100 GLY A N 1
ATOM 801 C CA . GLY A 1 102 ? 13.945 20.093 11.033 1.00 24.98 100 GLY A CA 1
ATOM 802 C C . GLY A 1 102 ? 13.123 20.800 9.970 1.00 26.15 100 GLY A C 1
ATOM 803 O O . GLY A 1 102 ? 13.655 21.158 8.906 1.00 25.61 100 GLY A O 1
ATOM 804 N N . ARG A 1 103 ? 11.861 21.043 10.300 1.00 24.39 101 ARG A N 1
ATOM 805 C CA . ARG A 1 103 ? 10.916 21.690 9.398 1.00 24.24 101 ARG A CA 1
ATOM 806 C C . ARG A 1 103 ? 10.585 23.078 9.995 1.00 25.38 101 ARG A C 1
ATOM 807 O O . ARG A 1 103 ? 9.976 23.154 11.074 1.00 24.58 101 ARG A O 1
ATOM 815 N N . SER A 1 104 ? 10.960 24.138 9.280 1.00 25.92 102 SER A N 1
ATOM 816 C CA . SER A 1 104 ? 10.691 25.527 9.681 1.00 26.31 102 SER A CA 1
ATOM 817 C C . SER A 1 104 ? 11.219 25.815 11.099 1.00 26.54 102 SER A C 1
ATOM 818 O O . SER A 1 104 ? 12.444 25.751 11.328 1.00 25.46 102 SER A O 1
ATOM 821 N N . ALA A 1 105 ? 10.330 26.048 12.063 1.00 25.97 103 ALA A N 1
ATOM 822 C CA . ALA A 1 105 ? 10.840 26.269 13.433 1.00 25.16 103 ALA A CA 1
ATOM 823 C C . ALA A 1 105 ? 11.670 25.059 13.886 1.00 25.00 103 ALA A C 1
ATOM 824 O O . ALA A 1 105 ? 12.606 25.206 14.665 1.00 24.58 103 ALA A O 1
ATOM 826 N N . GLY A 1 106 ? 11.283 23.859 13.440 1.00 24.28 104 GLY A N 1
ATOM 827 C CA . GLY A 1 106 ? 12.089 22.661 13.715 1.00 24.68 104 GLY A CA 1
ATOM 828 C C . GLY A 1 106 ? 13.540 22.775 13.212 1.00 25.29 104 GLY A C 1
ATOM 829 O O . GLY A 1 106 ? 14.438 22.186 13.807 1.00 25.62 104 GLY A O 1
ATOM 830 N N . GLY A 1 107 ? 13.766 23.501 12.111 1.00 24.96 105 GLY A N 1
ATOM 831 C CA . GLY A 1 107 ? 15.150 23.739 11.634 1.00 24.69 105 GLY A CA 1
ATOM 832 C C . GLY A 1 107 ? 15.943 24.614 12.599 1.00 23.96 105 GLY A C 1
ATOM 833 O O . GLY A 1 107 ? 17.121 24.366 12.863 1.00 23.90 105 GLY A O 1
ATOM 834 N N . TYR A 1 108 ? 15.295 25.669 13.109 1.00 23.11 106 TYR A N 1
ATOM 835 C CA . TYR A 1 108 ? 15.921 26.521 14.118 1.00 24.11 106 TYR A CA 1
ATOM 836 C C . TYR A 1 108 ? 16.260 25.674 15.363 1.00 23.08 106 TYR A C 1
ATOM 837 O O . TYR A 1 108 ? 17.404 25.740 15.905 1.00 22.42 106 TYR A O 1
ATOM 846 N N . LEU A 1 109 ? 15.289 24.892 15.824 1.00 23.84 107 LEU A N 1
ATOM 847 C CA . LEU A 1 109 ? 15.471 24.034 16.988 1.00 24.42 107 LEU A CA 1
ATOM 848 C C . LEU A 1 109 ? 16.621 23.059 16.743 1.00 23.81 107 LEU A C 1
ATOM 849 O O . LEU A 1 109 ? 17.498 22.917 17.596 1.00 25.14 107 LEU A O 1
ATOM 862 N N . LEU A 1 111 ? 19.223 23.363 14.781 1.00 22.88 109 LEU A N 1
ATOM 863 C CA . LEU A 1 111 ? 20.514 24.051 14.760 1.00 23.84 109 LEU A CA 1
ATOM 864 C C . LEU A 1 111 ? 20.951 24.467 16.171 1.00 23.14 109 LEU A C 1
ATOM 865 O O . LEU A 1 111 ? 22.123 24.306 16.555 1.00 24.68 109 LEU A O 1
ATOM 870 N N . GLN A 1 112 ? 19.989 24.952 16.974 1.00 23.18 110 GLN A N 1
ATOM 871 C CA . GLN A 1 112 ? 20.279 25.281 18.356 1.00 23.11 110 GLN A CA 1
ATOM 872 C C . GLN A 1 112 ? 20.670 24.008 19.125 1.00 23.38 110 GLN A C 1
ATOM 873 O O . GLN A 1 112 ? 21.644 24.021 19.858 1.00 23.51 110 GLN A O 1
ATOM 879 N N . LEU A 1 113 ? 19.944 22.925 18.913 1.00 22.74 111 LEU A N 1
ATOM 880 C CA . LEU A 1 113 ? 20.252 21.650 19.610 1.00 22.70 111 LEU A CA 1
ATOM 881 C C . LEU A 1 113 ? 21.671 21.208 19.242 1.00 22.88 111 LEU A C 1
ATOM 882 O O . LEU A 1 113 ? 22.472 20.805 20.105 1.00 23.36 111 LEU A O 1
ATOM 887 N N . THR A 1 114 ? 21.996 21.315 17.951 1.00 22.72 112 THR A N 1
ATOM 888 C CA . THR A 1 114 ? 23.323 20.908 17.483 1.00 23.00 112 THR A CA 1
ATOM 889 C C . THR A 1 114 ? 24.442 21.593 18.272 1.00 23.20 112 THR A C 1
ATOM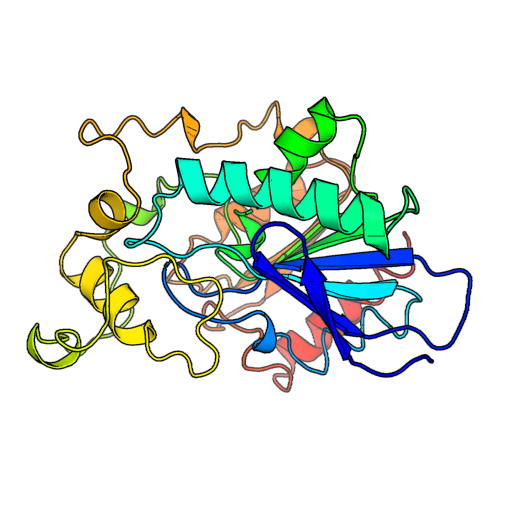 890 O O . THR A 1 114 ? 25.359 20.947 18.747 1.00 23.44 112 THR A O 1
ATOM 894 N N . LYS A 1 115 ? 24.330 22.905 18.428 1.00 22.80 113 LYS A N 1
ATOM 895 C CA . LYS A 1 115 ? 25.320 23.648 19.214 1.00 24.15 113 LYS A CA 1
ATOM 896 C C . LYS A 1 115 ? 25.460 23.062 20.630 1.00 25.25 113 LYS A C 1
ATOM 897 O O . LYS A 1 115 ? 26.584 22.838 21.150 1.00 24.26 113 LYS A O 1
ATOM 903 N N . GLN A 1 116 ? 24.317 22.806 21.262 1.00 26.01 114 GLN A N 1
ATOM 904 C CA . GLN A 1 116 ? 24.329 22.242 22.624 1.00 27.92 114 GLN A CA 1
ATOM 905 C C . GLN A 1 116 ? 24.899 20.834 22.686 1.00 28.16 114 GLN A C 1
ATOM 906 O O . GLN A 1 116 ? 25.647 20.510 23.627 1.00 29.65 114 GLN A O 1
ATOM 912 N N . LEU A 1 117 ? 24.542 20.007 21.707 1.00 28.06 115 LEU A N 1
ATOM 913 C CA . LEU A 1 117 ? 25.060 18.627 21.593 1.00 29.44 115 LEU A CA 1
ATOM 914 C C . LEU A 1 117 ? 26.584 18.541 21.411 1.00 31.51 115 LEU A C 1
ATOM 915 O O . LEU A 1 117 ? 27.231 17.648 21.980 1.00 30.69 115 LEU A O 1
ATOM 920 N N . GLN A 1 118 ? 27.165 19.481 20.658 1.00 32.45 116 GLN A N 1
ATOM 921 C CA . GLN A 1 118 ? 28.630 19.564 20.575 1.00 34.44 116 GLN A CA 1
ATOM 922 C C . GLN A 1 118 ? 29.279 19.609 21.947 1.00 35.23 116 GLN A C 1
ATOM 923 O O . GLN A 1 118 ? 30.347 19.026 22.147 1.00 35.71 116 GLN A O 1
ATOM 929 N N . THR A 1 119 ? 28.645 20.280 22.910 1.00 36.16 117 THR A N 1
ATOM 930 C CA . THR A 1 119 ? 29.215 20.425 24.241 1.00 36.41 117 THR A CA 1
ATOM 931 C C . THR A 1 119 ? 29.131 19.140 25.071 1.00 36.21 117 THR A C 1
ATOM 932 O O . THR A 1 119 ? 29.873 18.953 26.041 1.00 36.67 117 THR A O 1
ATOM 936 N N . LEU A 1 120 ? 28.213 18.273 24.684 1.00 35.24 118 LEU A N 1
ATOM 937 C CA . LEU A 1 120 ? 27.973 17.011 25.354 1.00 34.82 118 LEU A CA 1
ATOM 938 C C . LEU A 1 120 ? 28.624 15.840 24.608 1.00 34.57 118 LEU A C 1
ATOM 939 O O . LEU A 1 120 ? 28.304 14.686 24.881 1.00 34.03 118 LEU A O 1
ATOM 944 N N . ASN A 1 121 ? 29.511 16.143 23.655 1.00 34.79 119 ASN A N 1
ATOM 945 C CA . ASN A 1 121 ? 30.143 15.121 22.798 1.00 34.91 119 ASN A CA 1
ATOM 946 C C . ASN A 1 121 ? 29.176 14.240 22.009 1.00 34.06 119 ASN A C 1
ATOM 947 O O . ASN A 1 121 ? 29.370 13.022 21.916 1.00 34.59 119 ASN A O 1
ATOM 952 N N . LEU A 1 122 ? 28.144 14.854 21.429 1.00 31.29 120 LEU A N 1
ATOM 953 C CA . LEU A 1 122 ? 27.084 14.126 20.733 1.00 30.74 120 LEU A CA 1
ATOM 954 C C . LEU A 1 122 ? 26.766 14.728 19.352 1.00 30.50 120 LEU A C 1
ATOM 955 O O . LEU A 1 122 ? 25.593 14.945 18.995 1.00 31.38 120 LEU A O 1
ATOM 960 N N . THR A 1 123 ? 27.800 14.939 18.567 1.00 29.31 121 THR A N 1
ATOM 961 C CA . THR A 1 123 ? 27.659 15.617 17.284 1.00 29.00 121 THR A CA 1
ATOM 962 C C . THR A 1 123 ? 26.828 14.786 16.271 1.00 26.77 121 THR A C 1
ATOM 963 O O . THR A 1 123 ? 27.107 13.606 16.059 1.00 26.41 121 THR A O 1
ATOM 967 N N . PRO A 1 124 ? 25.803 15.403 15.656 1.00 25.94 122 PRO A N 1
ATOM 968 C CA . PRO A 1 124 ? 25.060 14.699 14.596 1.00 24.74 122 PRO A CA 1
ATOM 969 C C . PRO A 1 124 ? 25.997 14.369 13.439 1.00 25.25 122 PRO A C 1
ATOM 970 O O . PRO A 1 124 ? 26.978 15.085 13.231 1.00 24.39 122 PRO A O 1
ATOM 974 N N . GLN A 1 125 ? 25.683 13.306 12.692 1.00 24.00 123 GLN A N 1
ATOM 975 C CA . GLN A 1 125 ? 26.436 12.946 11.498 1.00 25.31 123 GLN A CA 1
ATOM 976 C C . GLN A 1 125 ? 26.137 13.931 10.368 1.00 24.02 123 GLN A C 1
ATOM 977 O O . GLN A 1 125 ? 27.010 14.208 9.534 1.00 23.91 123 GLN A O 1
ATOM 983 N N . PHE A 1 126 ? 24.879 14.397 10.321 1.00 23.28 124 PHE A N 1
ATOM 984 C CA . PHE A 1 126 ? 24.424 15.313 9.282 1.00 23.45 124 PHE A CA 1
ATOM 985 C C . PHE A 1 126 ? 23.136 15.989 9.708 1.00 23.42 124 PHE A C 1
ATOM 986 O O . PHE A 1 126 ? 22.480 15.564 10.686 1.00 23.35 124 PHE A O 1
ATOM 994 N N . LEU A 1 127 ? 22.769 17.006 8.950 1.00 22.91 125 LEU A N 1
ATOM 995 C CA . LEU A 1 127 ? 21.606 17.841 9.261 1.00 22.30 125 LEU A CA 1
ATOM 996 C C . LEU A 1 127 ? 20.764 18.036 8.006 1.00 22.41 125 LEU A C 1
ATOM 997 O O . LEU A 1 127 ? 21.353 18.115 6.906 1.00 23.47 125 LEU A O 1
ATOM 1002 N N . VAL A 1 128 ? 19.437 18.112 8.124 1.00 22.94 126 VAL A N 1
ATOM 1003 C CA . VAL A 1 128 ? 18.605 18.395 6.950 1.00 23.76 126 VAL A CA 1
ATOM 1004 C C . VAL A 1 128 ? 17.671 19.528 7.369 1.00 23.88 126 VAL A C 1
ATOM 1005 O O . VAL A 1 128 ? 16.898 19.398 8.320 1.00 25.06 126 VAL A O 1
ATOM 1009 N N . ASN A 1 129 ? 17.830 20.672 6.725 1.00 24.03 127 ASN A N 1
ATOM 1010 C CA . ASN A 1 129 ? 17.067 21.877 7.019 1.00 23.58 127 ASN A CA 1
ATOM 1011 C C . ASN A 1 129 ? 16.020 22.143 5.929 1.00 23.83 127 ASN A C 1
ATOM 1012 O O . ASN A 1 129 ? 16.389 22.421 4.784 1.00 24.62 127 ASN A O 1
ATOM 1017 N N . PHE A 1 130 ? 14.750 22.076 6.305 1.00 23.39 128 PHE A N 1
ATOM 1018 C CA . PHE A 1 130 ? 13.638 22.555 5.469 1.00 22.48 128 PHE A CA 1
ATOM 1019 C C . PHE A 1 130 ? 13.251 23.930 5.973 1.00 22.64 128 PHE A C 1
ATOM 1020 O O . PHE A 1 130 ? 12.557 24.035 7.000 1.00 22.97 128 PHE A O 1
ATOM 1028 N N . TYR A 1 131 ? 13.753 24.970 5.281 1.00 23.53 129 TYR A N 1
ATOM 1029 C CA . TYR A 1 131 ? 13.340 26.377 5.472 1.00 24.29 129 TYR A CA 1
ATOM 1030 C C . TYR A 1 131 ? 13.289 26.836 6.954 1.00 24.56 129 TYR A C 1
ATOM 1031 O O . TYR A 1 131 ? 12.366 27.534 7.403 1.00 26.30 129 TYR A O 1
ATOM 1040 N N . GLY A 1 132 ? 14.338 26.443 7.680 1.00 24.02 130 GLY A N 1
ATOM 1041 C CA . GLY A 1 132 ? 14.536 26.943 9.053 1.00 23.39 130 GLY A CA 1
ATOM 1042 C C . GLY A 1 132 ? 15.299 28.270 9.048 1.00 23.72 130 GLY A C 1
ATOM 1043 O O . GLY A 1 132 ? 15.382 28.989 8.031 1.00 22.30 130 GLY A O 1
ATOM 1044 N N . TYR A 1 133 ? 15.895 28.569 10.208 1.00 24.05 131 TYR A N 1
ATOM 1045 C CA . TYR A 1 133 ? 16.547 29.855 10.438 1.00 23.91 131 TYR A CA 1
ATOM 1046 C C . TYR A 1 133 ? 17.535 29.741 11.581 1.00 24.62 131 TYR A C 1
ATOM 1047 O O . TYR A 1 133 ? 17.458 28.782 12.366 1.00 24.31 131 TYR A O 1
ATOM 1056 N N . THR A 1 134 ? 18.449 30.726 11.676 1.00 24.75 132 THR A N 1
ATOM 1057 C CA . THR A 1 134 ? 19.593 30.631 12.575 1.00 25.76 132 THR A CA 1
ATOM 1058 C C . THR A 1 134 ? 19.473 31.678 13.701 1.00 25.82 132 THR A C 1
ATOM 1059 O O . THR A 1 134 ? 20.253 31.662 14.650 1.00 26.72 132 THR A O 1
ATOM 1063 N N . ASP A 1 135 ? 18.503 32.574 13.566 1.00 26.00 133 ASP A N 1
ATOM 1064 C CA . ASP A 1 135 ? 18.228 33.597 14.573 1.00 25.67 133 ASP A CA 1
ATOM 1065 C C . ASP A 1 135 ? 16.765 34.016 14.412 1.00 25.57 133 ASP A C 1
ATOM 1066 O O . ASP A 1 135 ? 16.067 33.528 13.518 1.00 26.09 133 ASP A O 1
ATOM 1071 N N . LEU A 1 136 ? 16.307 34.884 15.312 1.00 25.69 134 LEU A N 1
ATOM 1072 C CA . LEU A 1 136 ? 14.904 35.273 15.340 1.00 24.96 134 LEU A CA 1
ATOM 1073 C C . LEU A 1 136 ? 14.693 36.715 14.822 1.00 25.08 134 LEU A C 1
ATOM 1074 O O . LEU A 1 136 ? 13.586 37.270 14.939 1.00 24.81 134 LEU A O 1
ATOM 1079 N N . GLU A 1 137 ? 15.726 37.314 14.207 1.00 24.78 135 GLU A N 1
ATOM 1080 C CA . GLU A 1 137 ? 15.641 38.749 13.854 1.00 24.71 135 GLU A CA 1
ATOM 1081 C C . GLU A 1 137 ? 14.497 39.015 12.884 1.00 24.90 135 GLU A C 1
ATOM 1082 O O . GLU A 1 137 ? 13.855 40.058 12.934 1.00 25.24 135 GLU A O 1
ATOM 1088 N N . PHE A 1 138 ? 14.238 38.052 11.998 1.00 24.49 136 PHE A N 1
ATOM 1089 C CA . PHE A 1 138 ? 13.261 38.263 10.934 1.00 24.68 136 PHE A CA 1
ATOM 1090 C C . PHE A 1 138 ? 11.828 38.488 11.476 1.00 25.07 136 PHE A C 1
ATOM 1091 O O . PHE A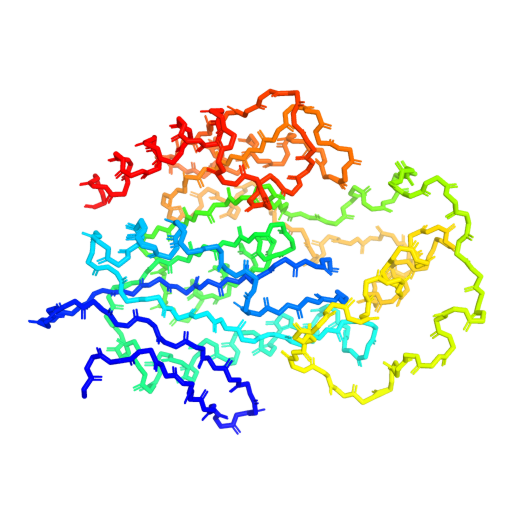 1 138 ? 10.978 39.051 10.781 1.00 25.97 136 PHE A O 1
ATOM 1099 N N . ILE A 1 139 ? 11.554 38.064 12.709 1.00 25.98 137 ILE A N 1
ATOM 1100 C CA . ILE A 1 139 ? 10.193 38.236 13.253 1.00 26.34 137 ILE A CA 1
ATOM 1101 C C . ILE A 1 139 ? 9.918 39.690 13.680 1.00 27.09 137 ILE A C 1
ATOM 1102 O O . ILE A 1 139 ? 8.783 40.037 14.026 1.00 25.98 137 ILE A O 1
ATOM 1107 N N . LYS A 1 140 ? 10.961 40.522 13.631 1.00 26.96 138 LYS A N 1
ATOM 1108 C CA . LYS A 1 140 ? 10.825 41.957 13.917 1.00 28.72 138 LYS A CA 1
ATOM 1109 C C . LYS A 1 140 ? 10.219 42.678 12.719 1.00 30.02 138 LYS A C 1
ATOM 1110 O O . LYS A 1 140 ? 9.644 43.772 12.859 1.00 29.88 138 LYS A O 1
ATOM 1116 N N A GLU A 1 141 ? 10.391 42.075 11.533 0.50 31.21 139 GLU A N 1
ATOM 1117 N N B GLU A 1 141 ? 10.338 42.058 11.553 0.50 30.92 139 GLU A N 1
ATOM 1118 C CA A GLU A 1 141 ? 9.866 42.577 10.249 0.50 32.92 139 GLU A CA 1
ATOM 1119 C CA B GLU A 1 141 ? 9.795 42.627 10.340 0.50 32.23 139 GLU A CA 1
ATOM 1120 C C A GLU A 1 141 ? 8.355 42.272 10.146 0.50 33.75 139 GLU A C 1
ATOM 1121 C C B GLU A 1 141 ? 8.333 42.269 10.138 0.50 33.44 139 GLU A C 1
ATOM 1122 O O A GLU A 1 141 ? 7.921 41.174 10.519 0.50 33.76 139 GLU A O 1
ATOM 1123 O O B GLU A 1 141 ? 7.914 41.141 10.429 0.50 33.35 139 GLU A O 1
ATOM 1134 N N . PRO A 1 142 ? 7.545 43.236 9.646 1.00 34.53 140 PRO A N 1
ATOM 1135 C CA . PRO A 1 142 ? 6.129 42.957 9.352 1.00 35.91 140 PRO A CA 1
ATOM 1136 C C . PRO A 1 142 ? 5.956 41.858 8.290 1.00 37.14 140 PRO A C 1
ATOM 1137 O O . PRO A 1 142 ? 6.668 41.837 7.279 1.00 36.90 140 PRO A O 1
ATOM 1141 N N . ARG A 1 143 ? 5.049 40.926 8.565 1.00 38.81 141 ARG A N 1
ATOM 1142 C CA . ARG A 1 143 ? 4.691 39.866 7.625 1.00 40.50 141 ARG A CA 1
ATOM 1143 C C . ARG A 1 143 ? 3.168 39.777 7.547 1.00 42.30 141 ARG A C 1
ATOM 1144 O O . ARG A 1 143 ? 2.470 39.864 8.572 1.00 43.16 141 ARG A O 1
ATOM 1152 N N . LYS A 1 144 ? 2.646 39.655 6.334 1.00 43.84 142 LYS A N 1
ATOM 1153 C CA . LYS A 1 144 ? 1.228 39.379 6.160 1.00 45.19 142 LYS A CA 1
ATOM 1154 C C . LYS A 1 144 ? 1.166 37.973 5.585 1.00 45.78 142 LYS A C 1
ATOM 1155 O O . LYS A 1 144 ? 1.621 37.718 4.461 1.00 46.01 142 LYS A O 1
ATOM 1161 N N . LEU A 1 145 ? 0.662 37.056 6.409 1.00 46.34 143 LEU A N 1
ATOM 1162 C CA . LEU A 1 145 ? 0.615 35.635 6.085 1.00 46.54 143 LEU A CA 1
ATOM 1163 C C . LEU A 1 145 ? -0.846 35.181 5.963 1.00 47.13 143 LEU A C 1
ATOM 1164 O O . LEU A 1 145 ? -1.187 34.391 5.068 1.00 47.79 143 LEU A O 1
ATOM 1169 N N . LEU A 1 146 ? -1.691 35.673 6.868 1.00 46.93 144 LEU A N 1
ATOM 1170 C CA . LEU A 1 146 ? -3.139 35.538 6.761 1.00 47.20 144 LEU A CA 1
ATOM 1171 C C . LEU A 1 146 ? -3.744 36.915 6.571 1.00 47.00 144 LEU A C 1
ATOM 1172 O O . LEU A 1 146 ? -3.587 37.784 7.430 1.00 47.53 144 LEU A O 1
ATOM 1177 N N . LYS A 1 147 ? -4.439 37.106 5.453 1.00 46.53 145 LYS A N 1
ATOM 1178 C CA . LYS A 1 147 ? -5.082 38.387 5.136 1.00 45.98 145 LYS A CA 1
ATOM 1179 C C . LYS A 1 147 ? -6.226 38.757 6.097 1.00 45.51 145 LYS A C 1
ATOM 1180 O O . LYS A 1 147 ? -6.345 39.924 6.499 1.00 45.69 145 LYS A O 1
ATOM 1186 N N A GLN A 1 148 ? -7.049 37.773 6.462 0.50 45.00 146 GLN A N 1
ATOM 1187 N N B GLN A 1 148 ? -7.055 37.777 6.459 0.50 45.11 146 GLN A N 1
ATOM 1188 C CA A GLN A 1 148 ? -8.184 38.010 7.362 0.50 44.40 146 GLN A CA 1
ATOM 1189 C CA B GLN A 1 148 ? -8.193 38.023 7.351 0.50 44.64 146 GLN A CA 1
ATOM 1190 C C A GLN A 1 148 ? -7.729 38.177 8.809 0.50 44.03 146 GLN A C 1
ATOM 1191 C C B GLN A 1 148 ? -7.755 38.163 8.810 0.50 44.16 146 GLN A C 1
ATOM 1192 O O A GLN A 1 148 ? -6.959 37.362 9.324 0.50 44.08 146 GLN A O 1
ATOM 1193 O O B GLN A 1 148 ? -7.021 37.319 9.331 0.50 44.20 146 GLN A O 1
ATOM 1204 N N . ALA A 1 149 ? -8.215 39.236 9.452 1.00 43.63 147 ALA A N 1
ATOM 1205 C CA . ALA A 1 149 ? -7.906 39.515 10.857 1.00 42.60 147 ALA A CA 1
ATOM 1206 C C . ALA A 1 149 ? -8.544 38.481 11.787 1.00 41.78 147 ALA A C 1
ATOM 1207 O O . ALA A 1 149 ? -9.762 38.265 11.757 1.00 41.65 147 ALA A O 1
ATOM 1209 N N . ILE A 1 150 ? -7.704 37.833 12.589 1.00 40.66 148 ILE A N 1
ATOM 1210 C CA . ILE A 1 150 ? -8.152 36.880 13.602 1.00 39.62 148 ILE A CA 1
ATOM 1211 C C . ILE A 1 150 ? -8.609 37.649 14.840 1.00 39.16 148 ILE A C 1
ATOM 1212 O O . ILE A 1 150 ? -7.874 38.492 15.351 1.00 38.89 148 ILE A O 1
ATOM 1217 N N . SER A 1 151 ? -9.827 37.371 15.305 1.00 39.08 149 SER A N 1
ATOM 1218 C CA . SER A 1 151 ? -10.355 38.026 16.507 1.00 38.69 149 SER A CA 1
ATOM 1219 C C . SER A 1 151 ? -9.872 37.345 17.788 1.00 38.46 149 SER A C 1
ATOM 1220 O O . SER A 1 151 ? -9.418 36.196 17.762 1.00 38.31 149 SER A O 1
ATOM 1223 N N . ALA A 1 152 ? -9.962 38.069 18.903 1.00 38.34 150 ALA A N 1
ATOM 1224 C CA . ALA A 1 152 ? -9.649 37.522 20.227 1.00 38.36 150 ALA A CA 1
ATOM 1225 C C . ALA A 1 152 ? -10.544 36.322 20.556 1.00 38.21 150 ALA A C 1
ATOM 1226 O O . ALA A 1 152 ? -10.090 35.331 21.130 1.00 38.02 150 ALA A O 1
ATOM 1228 N N . LYS A 1 153 ? -11.810 36.417 20.155 1.00 37.98 151 LYS A N 1
ATOM 1229 C CA . LYS A 1 153 ? -12.798 35.366 20.383 1.00 37.80 151 LYS A CA 1
ATOM 1230 C C . LYS A 1 153 ? -12.352 34.006 19.836 1.00 37.75 151 LYS A C 1
ATOM 1231 O O . LYS A 1 153 ? -12.466 32.989 20.526 1.00 37.67 151 LYS A O 1
ATOM 1237 N N . GLU A 1 154 ? -11.821 34.000 18.612 1.00 37.06 152 GLU A N 1
ATOM 1238 C CA . GLU A 1 154 ? -11.456 32.765 17.925 1.00 37.37 152 GLU A CA 1
ATOM 1239 C C . GLU A 1 154 ? -10.298 32.000 18.585 1.00 36.47 152 GLU A C 1
ATOM 1240 O O . GLU A 1 154 ? -10.099 30.816 18.299 1.00 36.77 152 GLU A O 1
ATOM 1246 N N . ILE A 1 155 ? -9.541 32.680 19.451 1.00 35.86 153 ILE A N 1
ATOM 1247 C CA . ILE A 1 155 ? -8.367 32.087 20.130 1.00 35.08 153 ILE A CA 1
ATOM 1248 C C . ILE A 1 155 ? -8.549 32.011 21.661 1.00 34.41 153 ILE A C 1
ATOM 1249 O O . ILE A 1 155 ? -7.715 31.445 22.369 1.00 33.70 153 ILE A O 1
ATOM 1254 N N . ALA A 1 156 ? -9.655 32.568 22.155 1.00 34.24 154 ALA A N 1
ATOM 1255 C CA . ALA A 1 156 ? -9.959 32.596 23.592 1.00 33.94 154 ALA A CA 1
ATOM 1256 C C . ALA A 1 156 ? -9.908 31.210 24.245 1.00 33.72 154 ALA A C 1
ATOM 1257 O O . ALA A 1 156 ? -9.467 31.083 25.418 1.00 34.25 154 ALA A O 1
ATOM 1259 N N . ALA A 1 157 ? -10.349 30.182 23.479 1.00 33.09 155 ALA A N 1
ATOM 1260 C CA . ALA A 1 157 ? -10.424 28.822 24.007 1.00 33.14 155 ALA A CA 1
ATOM 1261 C C . ALA A 1 157 ? -9.085 28.065 24.053 1.00 32.98 155 ALA A C 1
ATOM 1262 O O . ALA A 1 157 ? -9.025 26.934 24.548 1.00 33.41 155 ALA A O 1
ATOM 1264 N N . ILE A 1 158 ? -8.018 28.661 23.525 1.00 32.02 156 ILE A N 1
ATOM 1265 C CA . ILE A 1 158 ? -6.718 27.971 23.479 1.00 31.99 156 ILE A CA 1
ATOM 1266 C C . ILE A 1 158 ? -5.933 28.244 24.763 1.00 31.51 156 ILE A C 1
ATOM 1267 O O . ILE A 1 158 ? -5.676 29.401 25.101 1.00 32.22 156 ILE A O 1
ATOM 1272 N N . ASP A 1 159 ? -5.551 27.185 25.470 1.00 30.71 157 ASP A N 1
ATOM 1273 C CA . ASP A 1 159 ? -4.844 27.356 26.731 1.00 30.35 157 ASP A CA 1
ATOM 1274 C C . ASP A 1 159 ? -3.413 27.843 26.527 1.00 29.93 157 ASP A C 1
ATOM 1275 O O . ASP A 1 159 ? -2.656 27.268 25.711 1.00 29.32 157 ASP A O 1
ATOM 1280 N N . GLN A 1 160 ? -3.049 28.879 27.287 1.00 29.63 158 GLN A N 1
ATOM 1281 C CA . GLN A 1 160 ? -1.689 29.445 27.255 1.00 29.73 158 GLN A CA 1
ATOM 1282 C C . GLN A 1 160 ? -0.888 29.169 28.544 1.00 29.54 158 GLN A C 1
ATOM 1283 O O . GLN A 1 160 ? 0.270 29.581 28.657 1.00 30.09 158 GLN A O 1
ATOM 1289 N N A THR A 1 161 ? -1.501 28.459 29.487 0.50 29.82 159 THR A N 1
ATOM 1290 N N B THR A 1 161 ? -1.488 28.435 29.483 0.50 29.45 159 THR A N 1
ATOM 1291 C CA A THR A 1 161 ? -0.929 28.307 30.821 0.50 29.93 159 THR A CA 1
ATOM 1292 C CA B THR A 1 161 ? -0.942 28.340 30.845 0.50 29.14 159 THR A CA 1
ATOM 1293 C C A THR A 1 161 ? -0.072 27.055 30.991 0.50 29.70 159 THR A C 1
ATOM 1294 C C B THR A 1 161 ? -0.195 27.060 31.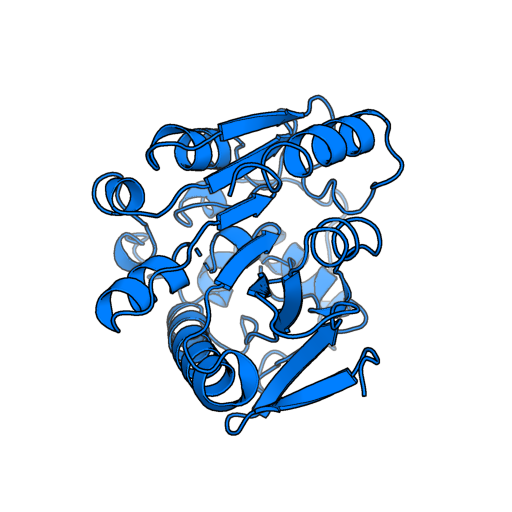235 0.50 29.16 159 THR A C 1
ATOM 1295 O O A THR A 1 161 ? 1.124 27.158 31.310 0.50 30.15 159 THR A O 1
ATOM 1296 O O B THR A 1 161 ? 0.816 27.155 31.964 0.50 29.22 159 THR A O 1
ATOM 1303 N N . LYS A 1 162 ? -0.690 25.877 30.781 1.00 29.01 160 LYS A N 1
ATOM 1304 C CA . LYS A 1 162 ? -0.047 24.618 31.137 1.00 29.07 160 LYS A CA 1
ATOM 1305 C C . LYS A 1 162 ? 0.898 24.172 30.007 1.00 28.99 160 LYS A C 1
ATOM 1306 O O . LYS A 1 162 ? 0.660 24.522 28.849 1.00 28.97 160 LYS A O 1
ATOM 1312 N N . PRO A 1 163 ? 1.966 23.409 30.341 1.00 29.17 161 PRO A N 1
ATOM 1313 C CA . PRO A 1 163 ? 2.917 22.952 29.305 1.00 29.04 161 PRO A CA 1
ATOM 1314 C C . PRO A 1 163 ? 2.234 22.099 28.251 1.00 28.31 161 PRO A C 1
ATOM 1315 O O . PRO A 1 163 ? 1.342 21.310 28.569 1.00 27.51 161 PRO A O 1
ATOM 1319 N N . VAL A 1 164 ? 2.687 22.227 27.001 1.00 27.28 162 VAL A N 1
ATOM 1320 C CA . VAL A 1 164 ? 2.073 21.492 25.892 1.00 27.31 162 VAL A CA 1
ATOM 1321 C C . VAL A 1 164 ? 3.181 20.811 25.068 1.00 26.64 162 VAL A C 1
ATOM 1322 O O . VAL A 1 164 ? 4.084 21.483 24.559 1.00 26.50 162 VAL A O 1
ATOM 1326 N N . TRP A 1 165 ? 3.111 19.482 24.987 1.00 26.97 163 TRP A N 1
ATOM 1327 C CA . TRP A 1 165 ? 4.116 18.656 24.284 1.00 26.93 163 TRP A CA 1
ATOM 1328 C C . TRP A 1 165 ? 3.751 18.391 22.841 1.00 26.93 163 TRP A C 1
ATOM 1329 O O . TRP A 1 165 ? 4.627 18.021 22.035 1.00 26.73 163 TRP A O 1
ATOM 1340 N N . ASP A 1 166 ? 2.464 18.538 22.514 1.00 26.31 164 ASP A N 1
ATOM 1341 C CA . ASP A 1 166 ? 1.961 18.147 21.197 1.00 25.83 164 ASP A CA 1
ATOM 1342 C C . ASP A 1 166 ? 0.606 18.776 20.928 1.00 26.27 164 ASP A C 1
ATOM 1343 O O . ASP A 1 166 ? -0.223 18.928 21.846 1.00 26.12 164 ASP A O 1
ATOM 1348 N N . ASP A 1 167 ? 0.381 19.136 19.670 1.00 25.85 165 ASP A N 1
ATOM 1349 C CA . ASP A 1 167 ? -0.856 19.766 19.221 1.00 26.01 165 ASP A CA 1
ATOM 1350 C C . ASP A 1 167 ? -1.309 19.016 17.968 1.00 26.16 165 ASP A C 1
ATOM 1351 O O . ASP A 1 167 ? -1.194 19.529 16.849 1.00 26.45 165 ASP A O 1
ATOM 1356 N N . PRO A 1 168 ? -1.785 17.766 18.150 1.00 26.53 166 PRO A N 1
ATOM 1357 C CA . PRO A 1 168 ? -1.953 16.848 16.994 1.00 27.59 166 PRO A CA 1
ATOM 1358 C C . PRO A 1 168 ? -2.959 17.284 15.917 1.00 28.27 166 PRO A C 1
ATOM 1359 O O . PRO A 1 168 ? -2.879 16.807 14.786 1.00 29.27 166 PRO A O 1
ATOM 1363 N N . PHE A 1 169 ? -3.869 18.190 16.247 1.00 29.91 167 PHE A N 1
ATOM 1364 C CA . PHE A 1 169 ? -4.881 18.632 15.287 1.00 30.21 167 PHE A CA 1
ATOM 1365 C C . PHE A 1 169 ? -4.700 20.090 14.851 1.00 29.39 167 PHE A C 1
ATOM 1366 O O . PHE A 1 169 ? -5.618 20.699 14.290 1.00 29.52 167 PHE A O 1
ATOM 1374 N N . LEU A 1 170 ? -3.510 20.639 15.117 1.00 28.59 168 LEU A N 1
ATOM 1375 C CA . LEU A 1 170 ? -3.166 22.013 14.745 1.00 28.02 168 LEU A CA 1
ATOM 1376 C C . LEU A 1 170 ? -4.157 23.049 15.290 1.00 28.31 168 LEU A C 1
ATOM 1377 O O . LEU A 1 170 ? -4.433 24.066 14.651 1.00 28.33 168 LEU A O 1
ATOM 1382 N N . SER A 1 171 ? -4.686 22.784 16.482 1.00 27.82 169 SER A N 1
ATOM 1383 C CA . SER A 1 171 ? -5.689 23.642 17.078 1.00 28.58 169 SER A CA 1
ATOM 1384 C C . SER A 1 171 ? -5.109 24.995 17.516 1.00 28.45 169 SER A C 1
ATOM 1385 O O . SER A 1 171 ? -5.837 25.980 17.648 1.00 28.31 169 SER A O 1
ATOM 1388 N N . ARG A 1 172 ? -3.793 25.040 17.718 1.00 28.58 170 ARG A N 1
ATOM 1389 C CA . ARG A 1 172 ? -3.141 26.268 18.174 1.00 28.68 170 ARG A CA 1
ATOM 1390 C C . ARG A 1 172 ? -2.665 27.126 16.991 1.00 29.37 170 ARG A C 1
ATOM 1391 O O . ARG A 1 172 ? -2.028 28.173 17.185 1.00 28.22 170 ARG A O 1
ATOM 1399 N N . TYR A 1 173 ? -2.983 26.677 15.770 1.00 29.28 171 TYR A N 1
ATOM 1400 C CA . TYR A 1 173 ? -2.620 27.401 14.539 1.00 30.12 171 TYR A CA 1
ATOM 1401 C C . TYR A 1 173 ? -3.044 28.886 14.580 1.00 29.71 171 TYR A C 1
ATOM 1402 O O . TYR A 1 173 ? -2.260 29.789 14.248 1.00 29.52 171 TYR A O 1
ATOM 1411 N N . LEU A 1 174 ? -4.277 29.142 15.008 1.00 29.04 172 LEU A N 1
ATOM 1412 C CA . LEU A 1 174 ? -4.771 30.520 15.071 1.00 29.07 172 LEU A CA 1
ATOM 1413 C C . LEU A 1 174 ? -4.037 31.379 16.098 1.00 28.87 172 LEU A C 1
ATOM 1414 O O . LEU A 1 174 ? -3.931 32.595 15.921 1.00 28.30 172 LEU A O 1
ATOM 1419 N N . LEU A 1 175 ? -3.562 30.760 17.176 1.00 28.76 173 LEU A N 1
ATOM 1420 C CA . LEU A 1 175 ? -2.875 31.515 18.228 1.00 28.80 173 LEU A CA 1
ATOM 1421 C C . LEU A 1 175 ? -1.572 32.074 17.667 1.00 28.79 173 LEU A C 1
ATOM 1422 O O . LEU A 1 175 ? -1.195 33.224 17.927 1.00 28.11 173 LEU A O 1
ATOM 1427 N N . TYR A 1 176 ? -0.900 31.240 16.882 1.00 28.48 174 TYR A N 1
ATOM 1428 C CA . TYR A 1 176 ? 0.314 31.629 16.187 1.00 29.28 174 TYR A CA 1
ATOM 1429 C C . TYR A 1 176 ? 0.063 32.845 15.286 1.00 29.71 174 TYR A C 1
ATOM 1430 O O . TYR A 1 176 ? 0.738 33.876 15.399 1.00 30.16 174 TYR A O 1
ATOM 1439 N N . HIS A 1 177 ? -0.931 32.740 14.411 1.00 30.29 175 HIS A N 1
ATOM 1440 C CA . HIS A 1 177 ? -1.190 33.817 13.478 1.00 31.04 175 HIS A CA 1
ATOM 1441 C C . HIS A 1 177 ? -1.751 35.066 14.124 1.00 31.10 175 HIS A C 1
ATOM 1442 O O . HIS A 1 177 ? -1.453 36.184 13.679 1.00 30.92 175 HIS A O 1
ATOM 1449 N N . TYR A 1 178 ? -2.524 34.878 15.195 1.00 30.46 176 TYR A N 1
ATOM 1450 C CA . TYR A 1 178 ? -2.966 35.981 16.036 1.00 30.75 176 TYR A CA 1
ATOM 1451 C C . TYR A 1 178 ? -1.763 36.744 16.615 1.00 30.89 176 TYR A C 1
ATOM 1452 O O . TYR A 1 178 ? -1.706 37.973 16.529 1.00 30.14 176 TYR A O 1
ATOM 1461 N N . SER A 1 179 ? -0.794 36.015 17.176 1.00 30.76 177 SER A N 1
ATOM 1462 C CA . SER A 1 179 ? 0.340 36.667 17.827 1.00 30.86 177 SER A CA 1
ATOM 1463 C C . SER A 1 179 ? 1.145 37.469 16.807 1.00 31.54 177 SER A C 1
ATOM 1464 O O . SER A 1 179 ? 1.602 38.568 17.113 1.00 31.88 177 SER A O 1
ATOM 1467 N N . ILE A 1 180 ? 1.268 36.938 15.592 1.00 31.09 178 ILE A N 1
ATOM 1468 C CA . ILE A 1 180 ? 1.928 37.658 14.504 1.00 31.71 178 ILE A CA 1
ATOM 1469 C C . ILE A 1 180 ? 1.179 38.947 14.164 1.00 31.77 178 ILE A C 1
ATOM 1470 O O . ILE A 1 180 ? 1.775 40.036 14.151 1.00 31.76 178 ILE A O 1
ATOM 1475 N N . GLN A 1 181 ? -0.128 38.828 13.914 1.00 31.41 179 GLN A N 1
ATOM 1476 C CA . GLN A 1 181 ? -0.951 39.977 13.528 1.00 32.12 179 GLN A CA 1
ATOM 1477 C C . GLN A 1 181 ? -0.977 41.052 14.610 1.00 32.03 179 GLN A C 1
ATOM 1478 O O . GLN A 1 181 ? -1.103 42.237 14.306 1.00 32.10 179 GLN A O 1
ATOM 1484 N N . GLN A 1 182 ? -0.848 40.627 15.866 1.00 32.05 180 GLN A N 1
ATOM 1485 C CA . GLN A 1 182 ? -0.968 41.523 17.019 1.00 31.93 180 GLN A CA 1
ATOM 1486 C C . GLN A 1 182 ? 0.390 41.981 17.556 1.00 31.81 180 GLN A C 1
ATOM 1487 O O . GLN A 1 182 ? 0.453 42.655 18.582 1.00 32.18 180 GLN A O 1
ATOM 1493 N N . ALA A 1 183 ? 1.464 41.611 16.860 1.00 31.68 181 ALA A N 1
ATOM 1494 C CA . ALA A 1 183 ? 2.836 41.966 17.250 1.00 31.66 181 ALA A CA 1
ATOM 1495 C C . ALA A 1 183 ? 3.241 41.391 18.624 1.00 31.30 181 ALA A C 1
ATOM 1496 O O . ALA A 1 183 ? 4.019 41.998 19.360 1.00 31.42 181 ALA A O 1
ATOM 1498 N N . LEU A 1 184 ? 2.722 40.209 18.954 1.00 30.48 182 LEU A N 1
ATOM 1499 C CA . LEU A 1 184 ? 2.948 39.603 20.272 1.00 29.98 182 LEU A CA 1
ATOM 1500 C C . LEU A 1 184 ? 3.910 38.411 20.218 1.00 29.27 182 LEU A C 1
ATOM 1501 O O . LEU A 1 184 ? 4.214 37.786 21.241 1.00 29.00 182 LEU A O 1
ATOM 1506 N N . LEU A 1 185 ? 4.381 38.072 19.025 1.00 28.36 183 LEU A N 1
ATOM 1507 C CA . LEU A 1 185 ? 5.185 36.874 18.914 1.00 27.94 183 LEU A CA 1
ATOM 1508 C C . LEU A 1 185 ? 6.423 36.914 19.824 1.00 27.93 183 LEU A C 1
ATOM 1509 O O . LEU A 1 185 ? 6.672 35.956 20.551 1.00 27.24 183 LEU A O 1
ATOM 1514 N N . PRO A 1 186 ? 7.199 38.024 19.801 1.00 27.92 184 PRO A N 1
ATOM 1515 C CA . PRO A 1 186 ? 8.325 38.054 20.734 1.00 28.02 184 PRO A CA 1
ATOM 1516 C C . PRO A 1 186 ? 7.898 37.872 22.186 1.00 27.64 184 PRO A C 1
ATOM 1517 O O . PRO A 1 186 ? 8.561 37.153 22.929 1.00 27.53 184 PRO A O 1
ATOM 1521 N N . HIS A 1 187 ? 6.788 38.494 22.576 1.00 27.60 185 HIS A N 1
ATOM 1522 C CA . HIS A 1 187 ? 6.306 38.387 23.951 1.00 27.39 185 HIS A CA 1
ATOM 1523 C C . HIS A 1 187 ? 5.931 36.929 24.245 1.00 26.77 185 HIS A C 1
ATOM 1524 O O . HIS A 1 187 ? 6.272 36.398 25.309 1.00 26.96 185 HIS A O 1
ATOM 1531 N N . PHE A 1 188 ? 5.250 36.294 23.296 1.00 25.81 186 PHE A N 1
ATOM 1532 C CA . PHE A 1 188 ? 4.860 34.886 23.446 1.00 26.02 186 PHE A CA 1
ATOM 1533 C C . PHE A 1 188 ? 6.101 34.017 23.626 1.00 25.66 186 PHE A C 1
ATOM 1534 O O . PHE A 1 188 ? 6.103 33.081 24.417 1.00 25.77 186 PHE A O 1
ATOM 1542 N N . TYR A 1 189 ? 7.155 34.333 22.876 1.00 25.27 187 TYR A N 1
ATOM 1543 C CA . TYR A 1 189 ? 8.416 33.581 22.936 1.00 24.75 187 TYR A CA 1
ATOM 1544 C C . TYR A 1 189 ? 9.275 33.877 24.182 1.00 25.53 187 TYR A C 1
ATOM 1545 O O . TYR A 1 189 ? 10.202 33.130 24.493 1.00 26.25 187 TYR A O 1
ATOM 1554 N N . GLY A 1 190 ? 8.977 34.964 24.890 1.00 23.65 188 GLY A N 1
ATOM 1555 C CA . GLY A 1 190 ? 9.831 35.391 26.020 1.00 24.13 188 GLY A CA 1
ATOM 1556 C C . GLY A 1 190 ? 11.134 36.068 25.618 1.00 23.81 188 GLY A C 1
ATOM 1557 O O . GLY A 1 190 ? 12.100 36.125 26.414 1.00 25.06 188 GLY A O 1
ATOM 1558 N N . LEU A 1 191 ? 11.163 36.662 24.429 1.00 23.24 189 LEU A N 1
ATOM 1559 C CA . LEU A 1 191 ? 12.386 37.363 23.961 1.00 23.25 189 LEU A CA 1
ATOM 1560 C C . LEU A 1 191 ? 12.582 38.705 24.694 1.00 24.12 189 LEU A C 1
ATOM 1561 O O . LEU A 1 191 ? 11.604 39.358 25.034 1.00 25.88 189 LEU A O 1
ATOM 1566 N N . PRO A 1 192 ? 13.841 39.094 24.945 1.00 24.30 190 PRO A N 1
ATOM 1567 C CA . PRO A 1 192 ? 14.136 40.370 25.631 1.00 24.04 190 PRO A CA 1
ATOM 1568 C C . PRO A 1 192 ? 13.397 41.565 25.016 1.00 25.01 190 PRO A C 1
ATOM 1569 O O . PRO A 1 192 ? 13.420 41.774 23.794 1.00 24.55 190 PRO A O 1
ATOM 1573 N N . GLU A 1 193 ? 12.769 42.376 25.858 1.00 25.27 191 GLU A N 1
ATOM 1574 C CA . GLU A 1 193 ? 12.021 43.521 25.363 1.00 27.31 191 GLU A CA 1
ATOM 1575 C C . GLU A 1 193 ? 12.916 44.560 24.715 1.00 28.16 191 GLU A C 1
ATOM 1576 O O . GLU A 1 193 ? 12.435 45.388 23.934 1.00 29.77 191 GLU A O 1
ATOM 1582 N N . ASN A 1 194 ? 14.207 44.528 25.028 1.00 28.06 192 ASN A N 1
ATOM 1583 C CA . ASN A 1 194 ? 15.134 45.516 24.482 1.00 28.35 192 ASN A CA 1
ATOM 1584 C C . ASN A 1 194 ? 15.596 45.183 23.053 1.00 28.47 192 ASN A C 1
ATOM 1585 O O . ASN A 1 194 ? 16.384 45.944 22.463 1.00 28.95 192 ASN A O 1
ATOM 1590 N N . GLY A 1 195 ? 15.126 44.053 22.513 1.00 28.09 193 GLY A N 1
ATOM 1591 C CA . GLY A 1 195 ? 15.420 43.663 21.129 1.00 28.24 193 GLY A CA 1
ATOM 1592 C C . GLY A 1 195 ? 16.796 43.068 20.909 1.00 27.97 193 GLY A C 1
ATOM 1593 O O . GLY A 1 195 ? 17.134 42.690 19.792 1.00 28.67 193 GLY A O 1
ATOM 1594 N N . ASP A 1 196 ? 17.606 42.990 21.962 1.00 26.92 194 ASP A N 1
ATOM 1595 C CA . ASP A 1 196 ? 18.882 42.307 21.867 1.00 26.46 194 ASP A CA 1
ATOM 1596 C C . ASP A 1 196 ? 18.644 40.811 22.020 1.00 26.70 194 ASP A C 1
ATOM 1597 O O . ASP A 1 196 ? 18.509 40.281 23.141 1.00 26.82 194 ASP A O 1
ATOM 1602 N N . TRP A 1 197 ? 18.543 40.132 20.874 1.00 25.67 195 TRP A N 1
ATOM 1603 C CA . TRP A 1 197 ? 18.243 38.693 20.857 1.00 25.75 195 TRP A CA 1
ATOM 1604 C C . TRP A 1 197 ? 19.461 37.883 20.465 1.00 26.04 195 TRP A C 1
ATOM 1605 O O . TRP A 1 197 ? 19.351 36.773 19.915 1.00 25.90 195 TRP A O 1
ATOM 1616 N N . SER A 1 198 ? 20.637 38.437 20.757 1.00 26.91 196 SER A N 1
ATOM 1617 C CA . SER A 1 198 ? 21.884 37.802 20.378 1.00 26.83 196 SER A CA 1
ATOM 1618 C C . SER A 1 198 ? 22.000 36.405 20.986 1.00 26.19 196 SER A C 1
ATOM 1619 O O . SER A 1 198 ? 22.583 35.525 20.366 1.00 28.30 196 SER A O 1
ATOM 1622 N N . ALA A 1 199 ? 21.443 36.177 22.181 1.00 26.55 197 ALA A N 1
ATOM 1623 C CA . ALA A 1 199 ? 21.557 34.835 22.797 1.00 26.67 197 ALA A CA 1
ATOM 1624 C C . ALA A 1 199 ? 20.826 33.770 21.981 1.00 27.29 197 ALA A C 1
ATOM 1625 O O . ALA A 1 199 ? 21.103 32.580 22.115 1.00 28.61 197 ALA A O 1
ATOM 1627 N N . TYR A 1 200 ? 19.900 34.214 21.131 1.00 26.55 198 TYR A N 1
ATOM 1628 C CA . TYR A 1 200 ? 19.045 33.316 20.356 1.00 27.05 198 TYR A CA 1
ATOM 1629 C C . TYR A 1 200 ? 19.565 33.115 18.939 1.00 26.86 198 TYR A C 1
ATOM 1630 O O . TYR A 1 200 ? 18.949 32.370 18.148 1.00 26.55 198 TYR A O 1
ATOM 1639 N N . ALA A 1 201 ? 20.688 33.767 18.633 1.00 27.15 199 ALA A N 1
ATOM 1640 C CA . ALA A 1 201 ? 21.286 33.729 17.298 1.00 27.22 199 ALA A CA 1
ATOM 1641 C C . ALA A 1 201 ? 22.522 32.853 17.235 1.00 27.99 199 ALA A C 1
ATOM 1642 O O . ALA A 1 201 ? 23.362 32.897 18.147 1.00 29.32 199 ALA A O 1
ATOM 1644 N N . LEU A 1 202 ? 22.670 32.110 16.138 1.00 26.96 200 LEU A N 1
ATOM 1645 C CA . LEU A 1 202 ? 23.882 31.336 15.885 1.00 26.91 200 LEU A CA 1
ATOM 1646 C C . LEU A 1 202 ? 24.803 32.146 14.998 1.00 27.00 200 LEU A C 1
ATOM 1647 O O . LEU A 1 202 ? 24.393 32.603 13.921 1.00 27.50 200 LEU A O 1
ATOM 1652 N N . SER A 1 203 ? 26.051 32.304 15.445 1.00 25.91 201 SER A N 1
ATOM 1653 C CA . SER A 1 203 ? 27.063 33.012 14.661 1.00 25.71 201 SER A CA 1
ATOM 1654 C C . SER A 1 203 ? 27.564 32.173 13.502 1.00 25.61 201 SER A C 1
ATOM 1655 O O . SER A 1 203 ? 27.477 30.949 13.513 1.00 25.75 201 SER A O 1
ATOM 1658 N N . ASP A 1 204 ? 28.122 32.844 12.504 1.00 25.97 202 ASP A N 1
ATOM 1659 C CA . ASP A 1 204 ? 28.807 32.149 11.428 1.00 26.47 202 ASP A CA 1
ATOM 1660 C C . ASP A 1 204 ? 29.907 31.251 11.976 1.00 26.54 202 ASP A C 1
ATOM 1661 O O . ASP A 1 204 ? 30.068 30.119 11.509 1.00 26.08 202 ASP A O 1
ATOM 1666 N N A GLU A 1 205 ? 30.673 31.780 12.941 0.50 25.85 203 GLU A N 1
ATOM 1667 N N B GLU A 1 205 ? 30.664 31.739 12.965 0.50 25.86 203 GLU A N 1
ATOM 1668 C CA A GLU A 1 205 ? 31.701 31.020 13.643 0.50 26.71 203 GLU A CA 1
ATOM 1669 C CA B GLU A 1 205 ? 31.745 30.943 13.541 0.50 26.38 203 GLU A CA 1
ATOM 1670 C C A GLU A 1 205 ? 31.141 29.663 14.052 0.50 25.59 203 GLU A C 1
ATOM 1671 C C B GLU A 1 205 ? 31.211 29.638 14.157 0.50 25.62 203 GLU A C 1
ATOM 1672 O O A GLU A 1 205 ? 31.674 28.612 13.689 0.50 25.32 203 GLU A O 1
ATOM 1673 O O B GLU A 1 205 ? 31.833 28.584 14.025 0.50 25.26 203 GLU A O 1
ATOM 1684 N N . THR A 1 206 ? 30.055 29.709 14.812 1.00 25.44 204 THR A N 1
ATOM 1685 C CA . THR A 1 206 ? 29.376 28.505 15.292 1.00 25.10 204 THR A CA 1
ATOM 1686 C C . THR A 1 206 ? 28.975 27.571 14.128 1.00 24.91 204 THR A C 1
ATOM 1687 O O . THR A 1 206 ? 29.252 26.362 14.151 1.00 24.14 204 THR A O 1
ATOM 1691 N N . LEU A 1 207 ? 28.313 28.124 13.104 1.00 24.58 205 LEU A N 1
ATOM 1692 C CA . LEU A 1 207 ? 27.842 27.315 11.977 1.00 24.63 205 LEU A CA 1
ATOM 1693 C C . LEU A 1 207 ? 29.009 26.622 11.291 1.00 24.40 205 LEU A C 1
ATOM 1694 O O . LEU A 1 207 ? 28.867 25.499 10.831 1.00 23.72 205 LEU A O 1
ATOM 1699 N N . LYS A 1 208 ? 30.167 27.285 11.239 1.00 24.89 206 LYS A N 1
ATOM 1700 C CA . LYS A 1 208 ? 31.379 26.707 10.610 1.00 25.06 206 LYS A CA 1
ATOM 1701 C C . LYS A 1 208 ? 31.869 25.421 11.276 1.00 24.73 206 LYS A C 1
ATOM 1702 O O . LYS A 1 208 ? 32.607 24.664 10.659 1.00 26.50 206 LYS A O 1
ATOM 1708 N N . THR A 1 209 ? 31.476 25.204 12.531 1.00 23.58 207 THR A N 1
ATOM 1709 C CA . THR A 1 209 ? 31.808 23.984 13.274 1.00 23.82 207 THR A CA 1
ATOM 1710 C C . THR A 1 209 ? 30.791 22.827 13.097 1.00 23.85 207 THR A C 1
ATOM 1711 O O . THR A 1 209 ? 31.030 21.713 13.620 1.00 24.35 207 THR A O 1
ATOM 1715 N N . PHE A 1 210 ? 29.703 23.083 12.370 1.00 23.46 208 PHE A N 1
ATOM 1716 C CA . PHE A 1 210 ? 28.602 22.119 12.285 1.00 22.90 208 PHE A CA 1
ATOM 1717 C C . PHE A 1 210 ? 28.888 21.005 11.263 1.00 23.05 208 PHE A C 1
ATOM 1718 O O . PHE A 1 210 ? 29.702 21.198 10.326 1.00 22.69 208 PHE A O 1
ATOM 1726 N N . PRO A 1 211 ? 28.205 19.856 11.416 1.00 23.90 209 PRO A N 1
ATOM 1727 C CA . PRO A 1 211 ? 28.321 18.767 10.448 1.00 23.46 209 PRO A CA 1
ATOM 1728 C C . PRO A 1 211 ? 27.539 19.074 9.136 1.00 22.94 209 PRO A C 1
ATOM 1729 O O . PRO A 1 211 ? 26.695 19.975 9.128 1.00 23.63 209 PRO A O 1
ATOM 1733 N N . PRO A 1 212 ? 27.769 18.278 8.063 1.00 23.53 210 PRO A N 1
ATOM 1734 C CA . PRO A 1 212 ? 27.166 18.594 6.755 1.00 23.34 210 PRO A CA 1
ATOM 1735 C C . PRO A 1 212 ? 25.674 18.699 6.777 1.00 23.41 210 PRO A C 1
ATOM 1736 O O . PRO A 1 212 ? 24.969 17.891 7.427 1.00 22.90 210 PRO A O 1
ATOM 1740 N N . CYS A 1 213 ? 25.186 19.689 6.046 1.00 23.42 211 CYS A N 1
ATOM 1741 C CA . CYS A 1 213 ? 23.778 19.978 6.042 1.00 24.12 211 CYS A CA 1
ATOM 1742 C C . CYS A 1 213 ? 23.218 20.029 4.604 1.00 23.59 211 CYS A C 1
ATOM 1743 O O . CYS A 1 213 ? 23.899 20.578 3.670 1.00 23.18 211 CYS A O 1
ATOM 1746 N N . PHE A 1 214 ? 22.045 19.427 4.413 1.00 23.32 212 PHE A N 1
ATOM 1747 C CA . PHE A 1 214 ? 21.245 19.617 3.188 1.00 22.97 212 PHE A CA 1
ATOM 1748 C C . PHE A 1 214 ? 20.164 20.624 3.511 1.00 24.61 212 PHE A C 1
ATOM 1749 O O . PHE A 1 214 ? 19.337 20.411 4.423 1.00 23.83 212 PHE A O 1
ATOM 1757 N N . SER A 1 215 ? 20.180 21.753 2.798 1.00 23.31 213 SER A N 1
ATOM 1758 C CA . SER A 1 215 ? 19.336 22.899 3.170 1.00 22.82 213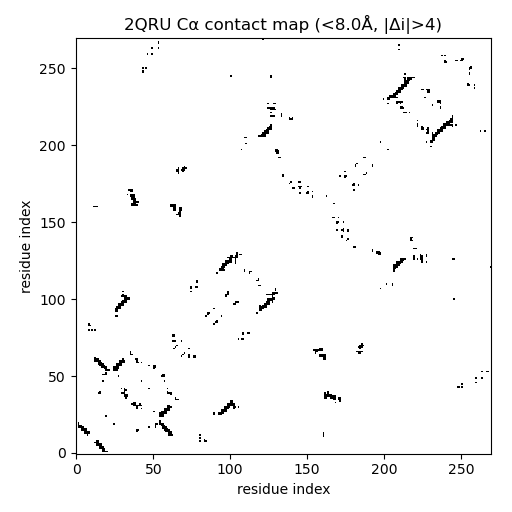 SER A CA 1
ATOM 1759 C C . SER A 1 215 ? 18.505 23.325 1.969 1.00 23.04 213 SER A C 1
ATOM 1760 O O . SER A 1 215 ? 19.025 23.407 0.863 1.00 22.52 213 SER A O 1
ATOM 1763 N N . THR A 1 216 ? 17.221 23.612 2.178 1.00 21.07 214 THR A N 1
ATOM 1764 C CA . THR A 1 216 ? 16.323 23.961 1.075 1.00 21.81 214 THR A CA 1
ATOM 1765 C C . THR A 1 216 ? 15.219 24.922 1.551 1.00 21.28 214 THR A C 1
ATOM 1766 O O . THR A 1 216 ? 14.770 24.858 2.691 1.00 23.22 214 THR A O 1
ATOM 1770 N N . ALA A 1 217 ? 14.793 25.800 0.642 1.00 22.67 215 ALA A N 1
ATOM 1771 C CA . ALA A 1 217 ? 13.738 26.781 0.932 1.00 22.70 215 ALA A CA 1
ATOM 1772 C C . ALA A 1 217 ? 13.297 27.370 -0.377 1.00 24.05 215 ALA A C 1
ATOM 1773 O O . ALA A 1 217 ? 14.031 27.309 -1.377 1.00 23.57 215 ALA A O 1
ATOM 1775 N N . SER A 1 218 ? 12.079 27.904 -0.364 1.00 23.78 216 SER A N 1
ATOM 1776 C CA . SER A 1 218 ? 11.506 28.535 -1.534 1.00 24.55 216 SER A CA 1
ATOM 1777 C C . SER A 1 218 ? 11.888 30.004 -1.623 1.00 24.53 216 SER A C 1
ATOM 1778 O O . SER A 1 218 ? 11.789 30.741 -0.626 1.00 24.58 216 SER A O 1
ATOM 1781 N N . SER A 1 219 ? 12.277 30.431 -2.823 1.00 25.31 217 SER A N 1
ATOM 1782 C CA . SER A 1 219 ? 12.550 31.857 -3.105 1.00 26.47 217 SER A CA 1
ATOM 1783 C C . SER A 1 219 ? 11.384 32.767 -2.756 1.00 27.16 217 SER A C 1
ATOM 1784 O O . SER A 1 219 ? 11.587 33.924 -2.359 1.00 28.12 217 SER A O 1
ATOM 1787 N N . SER A 1 220 ? 10.180 32.208 -2.852 1.00 25.41 218 SER A N 1
ATOM 1788 C CA . SER A 1 220 ? 8.925 32.926 -2.614 1.00 25.58 218 SER A CA 1
ATOM 1789 C C . SER A 1 220 ? 8.421 32.843 -1.174 1.00 24.69 218 SER A C 1
ATOM 1790 O O . SER A 1 220 ? 7.329 33.304 -0.854 1.00 24.42 218 SER A O 1
ATOM 1793 N N . ASP A 1 221 ? 9.241 32.257 -0.292 1.00 24.05 219 ASP A N 1
ATOM 1794 C CA . ASP A 1 221 ? 8.905 32.173 1.121 1.00 24.47 219 ASP A CA 1
ATOM 1795 C C . ASP A 1 221 ? 8.660 33.562 1.733 1.00 25.16 219 ASP A C 1
ATOM 1796 O O . ASP A 1 221 ? 9.588 34.380 1.835 1.00 23.91 219 ASP A O 1
ATOM 1801 N N . GLU A 1 222 ? 7.427 33.780 2.192 1.00 25.02 220 GLU A N 1
ATOM 1802 C CA . GLU A 1 222 ? 7.034 35.046 2.832 1.00 26.61 220 GLU A CA 1
ATOM 1803 C C . GLU A 1 222 ? 7.092 35.002 4.359 1.00 26.56 220 GLU A C 1
ATOM 1804 O O . GLU A 1 222 ? 6.939 36.052 5.008 1.00 27.86 220 GLU A O 1
ATOM 1810 N N A GLU A 1 223 ? 7.317 33.813 4.920 0.50 25.89 221 GLU A N 1
ATOM 1811 N N B GLU A 1 223 ? 7.245 33.804 4.934 0.50 26.18 221 GLU A N 1
ATOM 1812 C CA A GLU A 1 223 ? 7.320 33.606 6.379 0.50 25.90 221 GLU A CA 1
ATOM 1813 C CA B GLU A 1 223 ? 7.327 33.651 6.398 0.50 26.61 221 GLU A CA 1
ATOM 1814 C C A GLU A 1 223 ? 8.731 33.606 7.007 0.50 26.20 221 GLU A C 1
ATOM 1815 C C B GLU A 1 223 ? 8.770 33.766 6.926 0.50 26.44 221 GLU A C 1
ATOM 1816 O O A GLU A 1 223 ? 8.913 34.075 8.133 0.50 25.58 221 GLU A O 1
ATOM 1817 O O B GLU A 1 223 ? 9.008 34.479 7.906 0.50 25.56 221 GLU A O 1
ATOM 1828 N N . VAL A 1 224 ? 9.715 33.075 6.279 1.00 25.53 222 VAL A N 1
ATOM 1829 C CA . VAL A 1 224 ? 11.121 33.111 6.671 1.00 26.03 222 VAL A CA 1
ATOM 1830 C C . VAL A 1 224 ? 11.933 33.504 5.428 1.00 25.38 222 VAL A C 1
ATOM 1831 O O . VAL A 1 224 ? 11.805 32.836 4.392 1.00 25.38 222 VAL A O 1
ATOM 1835 N N . PRO A 1 225 ? 12.744 34.583 5.507 1.00 25.54 223 PRO A N 1
ATOM 1836 C CA . PRO A 1 225 ? 13.543 34.966 4.339 1.00 25.75 223 PRO A CA 1
ATOM 1837 C C . PRO A 1 225 ? 14.460 33.806 3.945 1.00 25.40 223 PRO A C 1
ATOM 1838 O O . PRO A 1 225 ? 15.166 33.251 4.804 1.00 25.91 223 PRO A O 1
ATOM 1842 N N . PHE A 1 226 ? 14.450 33.423 2.664 1.00 25.41 224 PHE A N 1
ATOM 1843 C CA . PHE A 1 226 ? 15.226 32.222 2.291 1.00 24.63 224 PHE A CA 1
ATOM 1844 C C . PHE A 1 226 ? 16.738 32.415 2.323 1.00 24.47 224 PHE A C 1
ATOM 1845 O O . PHE A 1 226 ? 17.494 31.434 2.241 1.00 23.77 224 PHE A O 1
ATOM 1853 N N . ARG A 1 227 ? 17.177 33.664 2.563 1.00 22.73 225 ARG A N 1
ATOM 1854 C CA . ARG A 1 227 ? 18.608 33.873 2.842 1.00 23.82 225 ARG A CA 1
ATOM 1855 C C . ARG A 1 227 ? 19.074 32.994 4.017 1.00 23.36 225 ARG A C 1
ATOM 1856 O O . ARG A 1 227 ? 20.277 32.649 4.132 1.00 23.90 225 ARG A O 1
ATOM 1864 N N . TYR A 1 228 ? 18.165 32.678 4.944 1.00 23.72 226 TYR A N 1
ATOM 1865 C CA . TYR A 1 228 ? 18.599 31.839 6.080 1.00 23.38 226 TYR A CA 1
ATOM 1866 C C . TYR A 1 228 ? 19.049 30.464 5.600 1.00 23.10 226 TYR A C 1
ATOM 1867 O O . TYR A 1 228 ? 20.085 29.952 6.037 1.00 23.76 226 TYR A O 1
ATOM 1876 N N . SER A 1 229 ? 18.218 29.852 4.750 1.00 23.54 227 SER A N 1
ATOM 1877 C CA . SER A 1 229 ? 18.585 28.531 4.253 1.00 23.61 227 SER A CA 1
ATOM 1878 C C . SER A 1 229 ? 19.804 28.579 3.337 1.00 24.39 227 SER A C 1
ATOM 1879 O O . SER A 1 229 ? 20.554 27.617 3.273 1.00 24.07 227 SER A O 1
ATOM 1882 N N . LYS A 1 230 ? 19.994 29.682 2.621 1.00 24.43 228 LYS A N 1
ATOM 1883 C CA . LYS A 1 230 ? 21.275 29.842 1.864 1.00 23.82 228 LYS A CA 1
ATOM 1884 C C . LYS A 1 230 ? 22.457 29.808 2.821 1.00 24.93 228 LYS A C 1
ATOM 1885 O O . LYS A 1 230 ? 23.429 29.091 2.576 1.00 25.43 228 LYS A O 1
ATOM 1891 N N . LYS A 1 231 ? 22.392 30.610 3.894 1.00 24.33 229 LYS A N 1
ATOM 1892 C CA . LYS A 1 231 ? 23.471 30.650 4.868 1.00 26.77 229 LYS A CA 1
ATOM 1893 C C . LYS A 1 231 ? 23.692 29.255 5.453 1.00 25.78 229 LYS A C 1
ATOM 1894 O O . LYS A 1 231 ? 24.829 28.791 5.595 1.00 26.50 229 LYS A O 1
ATOM 1900 N N . ILE A 1 232 ? 22.600 28.589 5.821 1.00 25.73 230 ILE A N 1
ATOM 1901 C CA . ILE A 1 232 ? 22.689 27.275 6.443 1.00 25.91 230 ILE A CA 1
ATOM 1902 C C . ILE A 1 232 ? 23.362 26.266 5.501 1.00 25.10 230 ILE A C 1
ATOM 1903 O O . ILE A 1 232 ? 24.197 25.461 5.956 1.00 26.78 230 ILE A O 1
ATOM 1908 N N . GLY A 1 233 ? 23.047 26.304 4.216 1.00 24.17 231 GLY A N 1
ATOM 1909 C CA . GLY A 1 233 ? 23.645 25.329 3.302 1.00 24.18 231 GLY A CA 1
ATOM 1910 C C . GLY A 1 233 ? 25.003 25.713 2.746 1.00 24.79 231 GLY A C 1
ATOM 1911 O O . GLY A 1 233 ? 25.651 24.917 2.057 1.00 24.36 231 GLY A O 1
ATOM 1912 N N . ARG A 1 234 ? 25.443 26.939 3.036 1.00 24.78 232 ARG A N 1
ATOM 1913 C CA . ARG A 1 234 ? 26.682 27.477 2.431 1.00 23.91 232 ARG A CA 1
ATOM 1914 C C . ARG A 1 234 ? 27.752 27.786 3.492 1.00 24.34 232 ARG A C 1
ATOM 1915 O O . ARG A 1 234 ? 28.957 27.627 3.256 1.00 25.94 232 ARG A O 1
ATOM 1923 N N . THR A 1 235 ? 27.310 28.193 4.674 1.00 23.88 233 THR A N 1
ATOM 1924 C CA . THR A 1 235 ? 28.266 28.554 5.728 1.00 25.30 233 THR A CA 1
ATOM 1925 C C . THR A 1 235 ? 28.701 27.328 6.501 1.00 25.02 233 THR A C 1
ATOM 1926 O O . THR A 1 235 ? 29.873 27.220 6.910 1.00 25.54 233 THR A O 1
ATOM 1930 N N . ILE A 1 236 ? 27.760 26.407 6.707 1.00 24.39 234 ILE A N 1
ATOM 1931 C CA . ILE A 1 236 ? 28.159 25.101 7.265 1.00 23.54 234 ILE A CA 1
ATOM 1932 C C . ILE A 1 236 ? 29.037 24.409 6.203 1.00 23.42 234 ILE A C 1
ATOM 1933 O O . ILE A 1 236 ? 28.645 24.358 5.039 1.00 25.11 234 ILE A O 1
ATOM 1938 N N . PRO A 1 237 ? 30.235 23.917 6.572 1.00 23.99 235 PRO A N 1
ATOM 1939 C CA . PRO A 1 237 ? 31.086 23.300 5.519 1.00 23.07 235 PRO A CA 1
ATOM 1940 C C . PRO A 1 237 ? 30.503 22.036 4.870 1.00 23.71 235 PRO A C 1
ATOM 1941 O O . PRO A 1 237 ? 29.678 21.334 5.496 1.00 22.98 235 PRO A O 1
ATOM 1945 N N . GLU A 1 238 ? 30.942 21.744 3.640 1.00 22.83 236 GLU A N 1
ATOM 1946 C CA . GLU A 1 238 ? 30.550 20.471 2.974 1.00 25.07 236 GLU A CA 1
ATOM 1947 C C . GLU A 1 238 ? 29.022 20.302 2.873 1.00 25.21 236 GLU A C 1
ATOM 1948 O O . GLU A 1 238 ? 28.487 19.181 2.892 1.00 25.15 236 GLU A O 1
ATOM 1954 N N . SER A 1 239 ? 28.329 21.432 2.762 1.00 23.23 237 SER A N 1
ATOM 1955 C CA . SER A 1 239 ? 26.867 21.466 2.754 1.00 23.82 237 SER A CA 1
ATOM 1956 C C . SER A 1 239 ? 26.324 21.859 1.389 1.00 23.73 237 SER A C 1
ATOM 1957 O O . SER A 1 239 ? 27.082 22.260 0.469 1.00 24.09 237 SER A O 1
ATOM 1960 N N . THR A 1 240 ? 25.021 21.629 1.225 1.00 23.54 238 THR A N 1
ATOM 1961 C CA . THR A 1 240 ? 24.333 21.846 -0.036 1.00 25.64 238 THR A CA 1
ATOM 1962 C C . THR A 1 240 ? 23.100 22.720 0.220 1.00 24.89 238 THR A C 1
ATOM 1963 O O . THR A 1 240 ? 22.371 22.504 1.197 1.00 25.52 238 THR A O 1
ATOM 1967 N N . PHE A 1 241 ? 22.884 23.707 -0.656 1.00 24.80 239 PHE A N 1
ATOM 1968 C CA . PHE A 1 241 ? 21.632 24.478 -0.649 1.00 23.62 239 PHE A CA 1
ATOM 1969 C C . PHE A 1 241 ? 20.921 24.251 -1.980 1.00 24.56 239 PHE A C 1
ATOM 1970 O O . PHE A 1 241 ? 21.520 24.444 -3.066 1.00 24.45 239 PHE A O 1
ATOM 1978 N N . LYS A 1 242 ? 19.665 23.830 -1.898 1.00 25.21 240 LYS A N 1
ATOM 1979 C CA . LYS A 1 242 ? 18.834 23.635 -3.080 1.00 25.94 240 LYS A CA 1
ATOM 1980 C C . LYS A 1 242 ? 17.616 24.523 -2.971 1.00 26.30 240 LYS A C 1
ATOM 1981 O O . LYS A 1 242 ? 16.804 24.356 -2.073 1.00 26.54 240 LYS A O 1
ATOM 1987 N N . ALA A 1 243 ? 17.500 25.501 -3.857 1.00 26.25 241 ALA A N 1
ATOM 1988 C CA . ALA A 1 243 ? 16.310 26.346 -3.864 1.00 26.86 241 ALA A CA 1
ATOM 1989 C C . ALA A 1 243 ? 15.151 25.610 -4.522 1.00 27.95 241 ALA A C 1
ATOM 1990 O O . ALA A 1 243 ? 15.353 24.777 -5.422 1.00 28.46 241 ALA A O 1
ATOM 1992 N N . VAL A 1 244 ? 13.935 25.927 -4.100 1.00 28.09 242 VAL A N 1
ATOM 1993 C CA . VAL A 1 244 ? 12.777 25.701 -4.965 1.00 29.16 242 VAL A CA 1
ATOM 1994 C C . VAL A 1 244 ? 12.192 27.076 -5.242 1.00 29.99 242 VAL A C 1
ATOM 1995 O O . VAL A 1 244 ? 12.464 28.038 -4.505 1.00 29.07 242 VAL A O 1
ATOM 1999 N N . TYR A 1 245 ? 11.407 27.178 -6.314 1.00 31.38 243 TYR A N 1
ATOM 2000 C CA . TYR A 1 245 ? 10.971 28.471 -6.773 1.00 32.85 243 TYR A CA 1
ATOM 2001 C C . TYR A 1 245 ? 9.441 28.544 -6.745 1.00 32.80 243 TYR A C 1
ATOM 2002 O O . TYR A 1 245 ? 8.753 27.540 -6.948 1.00 31.99 243 TYR A O 1
ATOM 2011 N N . TYR A 1 246 ? 8.924 29.717 -6.411 1.00 32.91 244 TYR A N 1
ATOM 2012 C CA . TYR A 1 246 ? 7.503 30.010 -6.618 1.00 33.63 244 TYR A CA 1
ATOM 2013 C C . TYR A 1 246 ? 6.523 29.251 -5.706 1.00 32.58 244 TYR A C 1
ATOM 2014 O O . TYR A 1 246 ? 5.318 29.272 -5.948 1.00 33.70 244 TYR A O 1
ATOM 2023 N N . LEU A 1 247 ? 7.030 28.613 -4.645 1.00 30.96 245 LEU A N 1
ATOM 2024 C CA . LEU A 1 247 ? 6.183 27.899 -3.691 1.00 29.76 245 LEU A CA 1
ATOM 2025 C C . LEU A 1 247 ? 6.059 28.631 -2.373 1.00 29.99 245 LEU A C 1
ATOM 2026 O O . LEU A 1 247 ? 6.958 29.400 -2.000 1.00 30.49 245 LEU A O 1
ATOM 2031 N N . GLU A 1 248 ? 4.962 28.356 -1.664 1.00 29.71 246 GLU A N 1
ATOM 2032 C CA . GLU A 1 248 ? 4.743 28.871 -0.310 1.00 30.48 246 GLU A CA 1
ATOM 2033 C C . GLU A 1 248 ? 5.762 28.271 0.649 1.00 28.82 246 GLU A C 1
ATOM 2034 O O . GLU A 1 248 ? 6.296 27.180 0.410 1.00 27.92 246 GLU A O 1
ATOM 2040 N N . HIS A 1 249 ? 6.025 29.016 1.725 1.00 27.57 247 HIS A N 1
ATOM 2041 C CA . HIS A 1 249 ? 6.889 28.582 2.826 1.00 27.32 247 HIS A CA 1
ATOM 2042 C C . HIS A 1 249 ? 6.909 27.068 3.096 1.00 26.66 247 HIS A C 1
ATOM 2043 O O . HIS A 1 249 ? 7.968 26.405 2.984 1.00 26.19 247 HIS A O 1
ATOM 2050 N N . ASP A 1 250 ? 5.752 26.515 3.479 1.00 26.20 248 ASP A N 1
ATOM 2051 C CA . ASP A 1 250 ? 5.761 25.181 4.084 1.00 26.15 248 ASP A CA 1
ATOM 2052 C C . ASP A 1 250 ? 5.569 24.116 3.038 1.00 25.05 248 ASP A C 1
ATOM 2053 O O . ASP A 1 250 ? 4.572 23.381 3.061 1.00 24.06 248 ASP A O 1
ATOM 2058 N N . PHE A 1 251 ? 6.507 24.019 2.098 1.00 24.67 249 PHE A N 1
ATOM 2059 C CA . PHE A 1 251 ? 6.201 23.175 0.925 1.00 23.84 249 PHE A CA 1
ATOM 2060 C C . PHE A 1 251 ? 6.210 21.660 1.182 1.00 23.82 249 PHE A C 1
ATOM 2061 O O . PHE A 1 251 ? 5.800 20.885 0.293 1.00 25.53 249 PHE A O 1
ATOM 2069 N N . LEU A 1 252 ? 6.604 21.233 2.400 1.00 24.25 250 LEU A N 1
ATOM 2070 C CA . LEU A 1 252 ? 6.389 19.812 2.785 1.00 24.36 250 LEU A CA 1
ATOM 2071 C C . LEU A 1 252 ? 4.890 19.421 2.854 1.00 24.84 250 LEU A C 1
ATOM 2072 O O . LEU A 1 252 ? 4.553 18.226 2.879 1.00 24.75 250 LEU A O 1
ATOM 2077 N N A LYS A 1 253 ? 4.003 20.414 2.853 0.50 25.13 251 LYS A N 1
ATOM 2078 N N B LYS A 1 253 ? 4.010 20.422 2.857 0.50 25.14 251 LYS A N 1
ATOM 2079 C CA A LYS A 1 253 ? 2.552 20.146 2.745 0.50 26.34 251 LYS A CA 1
ATOM 2080 C CA B LYS A 1 253 ? 2.558 20.172 2.769 0.50 26.35 251 LYS A CA 1
ATOM 2081 C C A LYS A 1 253 ? 2.153 19.661 1.355 0.50 27.49 251 LYS A C 1
ATOM 2082 C C B LYS A 1 253 ? 2.115 19.781 1.353 0.50 27.47 251 LYS A C 1
ATOM 2083 O O A LYS A 1 253 ? 1.059 19.072 1.173 0.50 27.45 251 LYS A O 1
ATOM 2084 O O B LYS A 1 253 ? 0.948 19.369 1.159 0.50 27.45 251 LYS A O 1
ATOM 2095 N N . GLN A 1 254 ? 3.030 19.908 0.377 1.00 27.72 252 GLN A N 1
ATOM 2096 C CA . GLN A 1 254 ? 2.737 19.581 -1.039 1.00 31.07 252 GLN A CA 1
ATOM 2097 C C . GLN A 1 254 ? 3.760 18.644 -1.655 1.00 31.13 252 GLN A C 1
ATOM 2098 O O . GLN A 1 254 ? 4.411 18.987 -2.652 1.00 31.04 252 GLN A O 1
ATOM 2104 N N . THR A 1 255 ? 3.873 17.448 -1.091 1.00 32.07 253 THR A N 1
ATOM 2105 C CA . THR A 1 255 ? 4.907 16.496 -1.511 1.00 33.06 253 THR A CA 1
ATOM 2106 C C . THR A 1 255 ? 4.708 15.952 -2.927 1.00 32.49 253 THR A C 1
ATOM 2107 O O . THR A 1 255 ? 5.609 15.333 -3.493 1.00 32.87 253 THR A O 1
ATOM 2111 N N . LYS A 1 256 ? 3.520 16.173 -3.482 1.00 32.01 254 LYS A N 1
ATOM 2112 C CA . LYS A 1 256 ? 3.188 15.709 -4.820 1.00 31.38 254 LYS A CA 1
ATOM 2113 C C . LYS A 1 256 ? 3.474 16.749 -5.906 1.00 29.86 254 LYS A C 1
ATOM 2114 O O . LYS A 1 256 ? 3.289 16.464 -7.105 1.00 30.21 254 LYS A O 1
ATOM 2120 N N . ASP A 1 257 ? 3.870 17.954 -5.495 1.00 28.11 255 ASP A N 1
ATOM 2121 C CA . ASP A 1 257 ? 4.254 18.993 -6.443 1.00 27.44 255 ASP A CA 1
ATOM 2122 C C . ASP A 1 257 ? 5.550 18.598 -7.153 1.00 26.10 255 ASP A C 1
ATOM 2123 O O . ASP A 1 257 ? 6.479 18.111 -6.506 1.00 25.55 255 ASP A O 1
ATOM 2128 N N . PRO A 1 258 ? 5.621 18.779 -8.479 1.00 25.87 256 PRO A N 1
ATOM 2129 C CA . PRO A 1 258 ? 6.796 18.329 -9.253 1.00 25.57 256 PRO A CA 1
ATOM 2130 C C . PRO A 1 258 ? 8.117 18.890 -8.721 1.00 26.54 256 PRO A C 1
ATOM 2131 O O . PRO A 1 258 ? 9.118 18.189 -8.759 1.00 26.46 256 PRO A O 1
ATOM 2135 N N . SER A 1 259 ? 8.111 20.142 -8.263 1.00 26.34 257 SER A N 1
ATOM 2136 C CA . SER A 1 259 ? 9.306 20.775 -7.712 1.00 27.15 257 SER A CA 1
ATOM 2137 C C . SER A 1 259 ? 9.739 20.075 -6.447 1.00 25.75 257 SER A C 1
ATOM 2138 O O . SER A 1 259 ? 10.942 19.895 -6.230 1.00 27.16 257 SER A O 1
ATOM 2141 N N . VAL A 1 260 ? 8.763 19.668 -5.621 1.00 25.03 258 VAL A N 1
ATOM 2142 C CA . VAL A 1 260 ? 9.081 19.003 -4.349 1.00 25.06 258 VAL A CA 1
ATOM 2143 C C . VAL A 1 260 ? 9.548 17.564 -4.631 1.00 24.70 258 VAL A C 1
ATOM 2144 O O . VAL A 1 260 ? 10.457 17.049 -3.940 1.00 24.61 258 VAL A O 1
ATOM 2148 N N . ILE A 1 261 ? 8.941 16.931 -5.642 1.00 24.68 259 ILE A N 1
ATOM 2149 C CA . ILE A 1 261 ? 9.387 15.592 -6.054 1.00 23.78 259 ILE A CA 1
ATOM 2150 C C . ILE A 1 261 ? 10.845 15.638 -6.491 1.00 24.89 259 ILE A C 1
ATOM 2151 O O . ILE A 1 261 ? 11.647 14.793 -6.066 1.00 24.73 259 ILE A O 1
ATOM 2156 N N . THR A 1 262 ? 11.206 16.637 -7.295 1.00 24.69 260 THR A N 1
ATOM 2157 C CA . THR A 1 262 ? 12.601 16.798 -7.714 1.00 24.91 260 THR A CA 1
ATOM 2158 C C . THR A 1 262 ? 13.557 17.049 -6.535 1.00 24.79 260 THR A C 1
ATOM 2159 O O . THR A 1 262 ? 14.626 16.443 -6.431 1.00 25.58 260 THR A O 1
ATOM 2163 N N . LEU A 1 263 ? 13.148 17.930 -5.643 1.00 24.13 261 LEU A N 1
ATOM 2164 C CA . LEU A 1 263 ? 13.921 18.195 -4.451 1.00 24.44 261 LEU A CA 1
ATOM 2165 C C . LEU A 1 263 ? 14.119 16.901 -3.630 1.00 24.99 261 LEU A C 1
ATOM 2166 O O . LEU A 1 263 ? 15.232 16.643 -3.140 1.00 25.02 261 LEU A O 1
ATOM 2171 N N . PHE A 1 264 ? 13.075 16.074 -3.502 1.00 24.97 262 PHE A N 1
ATOM 2172 C CA . PHE A 1 264 ? 13.252 14.813 -2.748 1.00 25.84 262 PHE A CA 1
ATOM 2173 C C . PHE A 1 264 ? 14.262 13.866 -3.418 1.00 25.15 262 PHE A C 1
ATOM 2174 O O . PHE A 1 264 ? 15.042 13.179 -2.717 1.00 25.47 262 PHE A O 1
ATOM 2182 N N . GLU A 1 265 ? 14.309 13.875 -4.741 1.00 24.36 263 GLU A N 1
ATOM 2183 C CA . GLU A 1 265 ? 15.328 13.089 -5.468 1.00 24.41 263 GLU A CA 1
ATOM 2184 C C . GLU A 1 265 ? 16.731 13.595 -5.097 1.00 24.65 263 GLU A C 1
ATOM 2185 O O . GLU A 1 265 ? 17.642 12.796 -4.889 1.00 25.29 263 GLU A O 1
ATOM 2191 N N . GLN A 1 266 ? 16.883 14.916 -5.029 1.00 23.59 264 GLN A N 1
ATOM 2192 C CA . GLN A 1 266 ? 18.159 15.558 -4.637 1.00 24.83 264 GLN A CA 1
ATOM 2193 C C . GLN A 1 266 ? 18.563 15.176 -3.222 1.00 24.23 264 GLN A C 1
ATOM 2194 O O . GLN A 1 266 ? 19.729 14.801 -2.969 1.00 24.59 264 GLN A O 1
ATOM 2200 N N . LEU A 1 267 ? 17.592 15.236 -2.322 1.00 23.67 265 LEU A N 1
ATOM 2201 C CA . LEU A 1 267 ? 17.810 14.858 -0.916 1.00 24.41 265 LEU A CA 1
ATOM 2202 C C . LEU A 1 267 ? 18.175 13.374 -0.835 1.00 24.60 265 LEU A C 1
ATOM 2203 O O . LEU A 1 267 ? 19.091 13.004 -0.090 1.00 24.27 265 LEU A O 1
ATOM 2208 N N . ASP A 1 268 ? 17.473 12.540 -1.605 1.00 23.33 266 ASP A N 1
ATOM 2209 C CA . ASP A 1 268 ? 17.747 11.095 -1.584 1.00 23.35 266 ASP A CA 1
ATOM 2210 C C . ASP A 1 268 ? 19.181 10.827 -2.025 1.00 23.04 266 ASP A C 1
ATOM 2211 O O . ASP A 1 268 ? 19.925 10.076 -1.365 1.00 23.78 266 ASP A O 1
ATOM 2216 N N A SER A 1 269 ? 19.592 11.453 -3.124 0.50 22.76 267 SER A N 1
ATOM 2217 N N B SER A 1 269 ? 19.577 11.462 -3.123 0.50 23.29 267 SER A N 1
ATOM 2218 C CA A SER A 1 269 ? 20.953 11.289 -3.633 0.50 23.26 267 SER A CA 1
ATOM 2219 C CA B SER A 1 269 ? 20.930 11.342 -3.650 0.50 24.41 267 SER A CA 1
ATOM 2220 C C A SER A 1 269 ? 21.974 11.751 -2.586 0.50 23.27 267 SER A C 1
ATOM 2221 C C B SER A 1 269 ? 21.960 11.759 -2.599 0.50 23.85 267 SER A C 1
ATOM 2222 O O A SER A 1 269 ? 22.977 11.071 -2.362 0.50 23.61 267 SER A O 1
ATOM 2223 O O B SER A 1 269 ? 22.952 11.058 -2.386 0.50 24.12 267 SER A O 1
ATOM 2228 N N . TRP A 1 270 ? 21.707 12.898 -1.957 1.00 23.61 268 TRP A N 1
ATOM 2229 C CA . TRP A 1 270 ? 22.622 13.462 -0.933 1.00 23.54 268 TRP A CA 1
ATOM 2230 C C . TRP A 1 270 ? 22.697 12.518 0.282 1.00 23.27 268 TRP A C 1
ATOM 2231 O O . TRP A 1 270 ? 23.811 12.301 0.838 1.00 23.77 268 TRP A O 1
ATOM 2242 N N A LEU A 1 271 ? 21.554 11.966 0.697 0.60 22.80 269 LEU A N 1
ATOM 2243 N N B LEU A 1 271 ? 21.555 11.957 0.673 0.40 22.71 269 LEU A N 1
ATOM 2244 C CA A LEU A 1 271 ? 21.537 11.024 1.838 0.60 22.70 269 LEU A CA 1
ATOM 2245 C CA B LEU A 1 271 ? 21.504 11.044 1.820 0.40 22.44 269 LEU A CA 1
ATOM 2246 C C A LEU A 1 271 ? 22.371 9.792 1.531 0.60 22.12 269 LEU A C 1
ATOM 2247 C C B LEU A 1 271 ? 22.283 9.751 1.550 0.40 21.94 269 LEU A C 1
ATOM 2248 O O A LEU A 1 271 ? 23.103 9.289 2.403 0.60 21.93 269 LEU A O 1
ATOM 2249 O O B LEU A 1 271 ? 22.887 9.171 2.471 0.40 21.89 269 LEU A O 1
ATOM 2258 N N . LYS A 1 272 ? 22.285 9.314 0.290 1.00 21.24 270 LYS A N 1
ATOM 2259 C CA . LYS A 1 272 ? 23.089 8.156 -0.133 1.00 21.43 270 LYS A CA 1
ATOM 2260 C C . LYS A 1 272 ? 24.620 8.400 -0.103 1.00 21.63 270 LYS A C 1
ATOM 2261 O O . LYS A 1 272 ? 25.385 7.448 -0.130 1.00 21.94 270 LYS A O 1
ATOM 2267 N N . GLU A 1 273 ? 25.041 9.672 -0.033 1.00 21.68 271 GLU A N 1
ATOM 2268 C CA . GLU A 1 273 ? 26.462 10.017 0.095 1.00 23.81 271 GLU A CA 1
ATOM 2269 C C . GLU A 1 273 ? 26.925 10.229 1.548 1.00 22.55 271 GLU A C 1
ATOM 2270 O O . GLU A 1 273 ? 28.099 10.479 1.770 1.00 22.47 271 GLU A O 1
ATOM 2276 N N . ARG A 1 274 ? 26.028 10.077 2.524 1.00 22.20 272 ARG A N 1
ATOM 2277 C CA . ARG A 1 274 ? 26.483 10.149 3.943 1.00 21.46 272 ARG A CA 1
ATOM 2278 C C . ARG A 1 274 ? 27.475 9.078 4.301 1.00 23.33 272 ARG A C 1
ATOM 2279 O O . ARG A 1 274 ? 27.576 7.990 3.677 1.00 23.10 272 ARG A O 1
#

Sequence (270 aa):
AHLKNNQTLANGATVTIYPTTTEPTNYVVYLHGGGIYGTKSDLPEELKEELLFTSNGYTVLALDYLLAPNTKIDHILRTLTETFQLLNEEIIQNQSSFGLCGRSAGGYLLQLTKQLQTLNLTPQFLVNFYGYT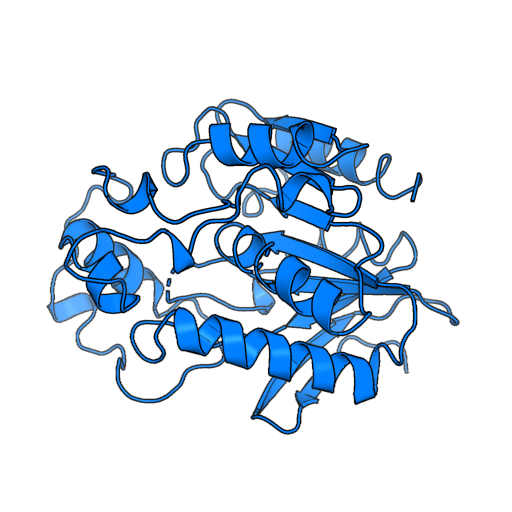DLEFIKEEPRKLLKQQAISAKEIAAIDQTTKPVWDDPFLSRYLLYHYSIQQALLPHFYGLPENGDWSAYALSDEETLKTFPPCFSTASSSDEEEVPFRYSKKIGRTIPESTFKAVYYLEHDFLKKQTKDPSVITLFEQLDSSWLLKER

Radius of gyration: 17.69 Å; Cα contacts (8 Å, |Δi|>4): 538; chains: 1; bounding box: 45×51×41 Å

Organism: Enterococcus faecalis (strain ATCC 700802 / V583) (NCBI:txid226185)